Protein AF-A0A2U2PIF1-F1 (afdb_monomer_lite)

Organism: NCBI:txid2173175

Foldseek 3Di:
DDQLQFAQLLVLLQVQLVVLVVLLVVLLCLLLVLVLVLLQQVQFLVPPVCNVVNVVSNVSSVVSVVCCVVVVSVVSNLLSVLLNLVSVLLLLCCLLCAPPQVDPDNVVSVVVSVVVNVVSVVVCVVVVHDGDGDPPGHGNHGPVSVVSSPDDNVSVLVCCCPVPLVVLLVVLVVQLVVLVVLLVVLVVLLVVLVVVLVVCCVVCVPPDDSGNSNSSSVSSNVSSVVVCVVVVSVVSSVLSVVLSVQSVVLVVCSVVDDDSVSVNVSSVSNSVSVSVSSVVVSVVVVD

InterPro domains:
  IPR040884 SMODS and SLOG-associating 2TM effector domain 1 [PF18181] (160-281)
  IPR041116 SMODS and SLOG-associating 2TM effector domain 3 [NF033610] (6-168)
  IPR041116 SMODS and SLOG-associating 2TM effector domain 3 [PF18184] (7-157)

Structure (mmCIF, N/CA/C/O backbone):
data_AF-A0A2U2PIF1-F1
#
_entry.id   AF-A0A2U2PIF1-F1
#
loop_
_atom_site.group_PDB
_atom_site.id
_atom_site.type_symbol
_atom_site.label_atom_id
_atom_site.label_alt_id
_atom_site.label_comp_id
_atom_site.label_asym_id
_atom_site.label_entity_id
_atom_site.label_seq_id
_atom_site.pdbx_PDB_ins_code
_atom_site.Cartn_x
_atom_site.Cartn_y
_atom_site.Cartn_z
_atom_site.occupancy
_atom_site.B_iso_or_equiv
_atom_site.auth_seq_id
_atom_site.auth_comp_id
_atom_site.auth_asym_id
_atom_site.auth_atom_id
_atom_site.pdbx_PDB_model_num
ATOM 1 N N . MET A 1 1 ? -2.235 -9.449 16.176 1.00 82.12 1 MET A N 1
ATOM 2 C CA . MET A 1 1 ? -3.149 -9.650 15.035 1.00 82.12 1 MET A CA 1
ATOM 3 C C . MET A 1 1 ? -2.376 -9.750 13.722 1.00 82.12 1 MET A C 1
ATOM 5 O O . MET A 1 1 ? -1.534 -8.900 13.443 1.00 82.12 1 MET A O 1
ATOM 9 N N . LYS A 1 2 ? -2.620 -10.806 12.948 1.00 86.62 2 LYS A N 1
ATOM 10 C CA . LYS A 1 2 ? -2.061 -11.081 11.615 1.00 86.62 2 LYS A CA 1
ATOM 11 C C . LYS A 1 2 ? -3.090 -10.728 10.534 1.00 86.62 2 LYS A C 1
ATOM 13 O O . LYS A 1 2 ? -4.270 -10.585 10.822 1.00 86.62 2 LYS A O 1
ATOM 18 N N . GLU A 1 3 ? -2.660 -10.634 9.274 1.00 85.12 3 GLU A N 1
ATOM 19 C CA . GLU A 1 3 ? -3.550 -10.294 8.142 1.00 85.12 3 GLU A CA 1
ATOM 20 C C . GLU A 1 3 ? -4.747 -11.251 7.994 1.00 85.12 3 GLU A C 1
ATOM 22 O O . GLU A 1 3 ? -5.833 -10.821 7.628 1.00 85.12 3 GLU A O 1
ATOM 27 N N . LYS A 1 4 ? -4.562 -12.532 8.330 1.00 87.25 4 LYS A N 1
ATOM 28 C CA . LYS A 1 4 ? -5.613 -13.561 8.287 1.00 87.25 4 LYS A CA 1
ATOM 29 C C . LYS A 1 4 ? -6.657 -13.447 9.404 1.00 87.25 4 LYS A C 1
ATOM 31 O O . LYS A 1 4 ? -7.681 -14.108 9.336 1.00 87.25 4 LYS A O 1
ATOM 36 N N . ASP A 1 5 ? -6.378 -12.654 10.436 1.00 91.12 5 ASP A N 1
ATOM 37 C CA . ASP A 1 5 ? -7.265 -12.512 11.591 1.00 91.12 5 ASP A CA 1
ATOM 38 C C . ASP A 1 5 ? -8.327 -11.419 11.343 1.00 91.12 5 ASP A C 1
ATOM 40 O O . ASP A 1 5 ? -9.173 -11.176 12.195 1.00 91.12 5 ASP A O 1
ATOM 44 N N . PHE A 1 6 ? -8.290 -10.741 10.192 1.00 92.94 6 PHE A N 1
ATOM 45 C CA . PHE A 1 6 ? -9.286 -9.752 9.768 1.00 92.94 6 PHE A CA 1
ATOM 46 C C . PHE A 1 6 ? -10.451 -10.402 8.998 1.00 92.94 6 PHE A C 1
ATOM 48 O O . PHE A 1 6 ? -10.322 -11.551 8.575 1.00 92.94 6 PHE A O 1
ATOM 55 N N . PRO A 1 7 ? -11.567 -9.682 8.763 1.00 93.44 7 PRO A N 1
ATOM 56 C CA . PRO A 1 7 ? -12.728 -10.207 8.039 1.00 93.44 7 PRO A CA 1
ATOM 57 C C . PRO A 1 7 ? -12.390 -10.778 6.653 1.00 93.44 7 PRO A C 1
ATOM 59 O O . PRO A 1 7 ? -11.467 -10.303 5.988 1.00 93.44 7 PRO A O 1
ATOM 62 N N . CYS A 1 8 ? -13.189 -11.723 6.158 1.00 92.00 8 CYS A N 1
ATOM 63 C CA . CYS A 1 8 ? -13.053 -12.291 4.809 1.00 92.00 8 CYS A CA 1
ATOM 64 C C . CYS A 1 8 ? -12.897 -11.230 3.709 1.00 92.00 8 CYS A C 1
ATOM 66 O O . CYS A 1 8 ? -11.948 -11.276 2.928 1.00 92.00 8 CYS A O 1
ATOM 68 N N . TYR A 1 9 ? -13.717 -10.179 3.746 1.00 90.81 9 TYR A N 1
ATOM 69 C CA . TYR A 1 9 ? -13.655 -9.068 2.794 1.00 90.81 9 TYR A CA 1
ATOM 70 C C . TYR A 1 9 ? -12.332 -8.291 2.807 1.00 90.81 9 TYR A C 1
ATOM 72 O O . TYR A 1 9 ? -11.916 -7.775 1.765 1.00 90.81 9 TYR A O 1
ATOM 80 N N . TYR A 1 10 ? -11.654 -8.208 3.959 1.00 93.81 10 TYR A N 1
ATOM 81 C CA . TYR A 1 10 ? -10.301 -7.653 4.029 1.00 93.81 10 TYR A CA 1
ATOM 82 C C . TYR A 1 10 ? -9.337 -8.523 3.224 1.00 93.81 10 TYR A C 1
ATOM 84 O O . TYR A 1 10 ? -8.628 -8.016 2.356 1.00 93.81 10 TYR A O 1
ATOM 92 N N . VAL A 1 11 ? -9.337 -9.829 3.499 1.00 92.81 11 VAL A N 1
ATOM 93 C CA . VAL A 1 11 ? -8.422 -10.794 2.879 1.00 92.81 11 VAL A CA 1
ATOM 94 C C . VAL A 1 11 ? -8.647 -10.864 1.369 1.00 92.81 11 VAL A C 1
ATOM 96 O O . VAL A 1 11 ? -7.685 -10.848 0.603 1.00 92.81 11 VAL A O 1
ATOM 99 N N . ASP A 1 12 ? -9.902 -10.877 0.930 1.00 92.75 12 ASP A N 1
ATOM 100 C CA . ASP A 1 12 ? -10.269 -10.911 -0.486 1.00 92.75 12 ASP A CA 1
ATOM 101 C C . ASP A 1 12 ? -9.791 -9.652 -1.222 1.00 92.75 12 ASP A C 1
ATOM 103 O O . ASP A 1 12 ? -9.152 -9.733 -2.278 1.00 92.75 12 ASP A O 1
ATOM 107 N N . SER A 1 13 ? -10.034 -8.479 -0.633 1.00 93.06 13 SER A N 1
ATOM 108 C CA . SER A 1 13 ? -9.632 -7.190 -1.207 1.00 93.06 13 SER A CA 1
ATOM 109 C C . SER A 1 13 ? -8.113 -7.012 -1.230 1.00 93.06 13 SER A C 1
ATOM 111 O O . SER A 1 13 ? -7.558 -6.530 -2.222 1.00 93.06 13 SER A O 1
ATOM 113 N N . ASP A 1 14 ? -7.422 -7.434 -0.170 1.00 94.31 14 ASP A N 1
ATOM 114 C CA . ASP A 1 14 ? -5.966 -7.369 -0.069 1.00 94.31 14 ASP A CA 1
ATOM 115 C C . ASP A 1 14 ? -5.281 -8.340 -1.046 1.00 94.31 14 ASP A C 1
ATOM 117 O O . ASP A 1 14 ? -4.331 -7.966 -1.737 1.00 94.31 14 ASP A O 1
ATOM 121 N N . ASN A 1 15 ? -5.813 -9.554 -1.216 1.00 93.56 15 ASN A N 1
ATOM 122 C CA . ASN A 1 15 ? -5.318 -10.505 -2.215 1.00 93.56 15 ASN A CA 1
ATOM 123 C C . ASN A 1 15 ? -5.508 -9.987 -3.647 1.00 93.56 15 ASN A C 1
ATOM 125 O O . ASN A 1 15 ? -4.572 -10.040 -4.452 1.00 93.56 15 ASN A O 1
ATOM 129 N N . ALA A 1 16 ? -6.686 -9.441 -3.964 1.00 93.00 16 ALA A N 1
ATOM 130 C CA . ALA A 1 16 ? -6.948 -8.816 -5.259 1.00 93.00 16 ALA A CA 1
ATOM 131 C C . ALA A 1 16 ? -6.007 -7.622 -5.511 1.00 93.00 16 ALA A C 1
ATOM 133 O O . ALA A 1 16 ? -5.437 -7.491 -6.596 1.00 93.00 16 ALA A O 1
ATOM 134 N N . SER A 1 17 ? -5.775 -6.799 -4.485 1.00 93.50 17 SER A N 1
ATOM 135 C CA . SER A 1 17 ? -4.836 -5.674 -4.506 1.00 93.50 17 SER A CA 1
ATOM 136 C C . SER A 1 17 ? -3.395 -6.119 -4.781 1.00 93.50 17 SER A C 1
ATOM 138 O O . SER A 1 17 ? -2.745 -5.598 -5.691 1.00 93.50 17 SER A O 1
ATOM 140 N N . LYS A 1 18 ? -2.903 -7.135 -4.060 1.00 94.12 18 LYS A N 1
ATOM 141 C CA . LYS A 1 18 ? -1.563 -7.720 -4.238 1.00 94.12 18 LYS A CA 1
ATOM 142 C C . LYS A 1 18 ? -1.390 -8.335 -5.631 1.00 94.12 18 LYS A C 1
ATOM 144 O O . LYS A 1 18 ? -0.354 -8.129 -6.269 1.00 94.12 18 LYS A O 1
ATOM 149 N N . PHE A 1 19 ? -2.400 -9.047 -6.135 1.00 94.06 19 PHE A N 1
ATOM 150 C CA . PHE A 1 19 ? -2.379 -9.622 -7.482 1.00 94.06 19 PHE A CA 1
ATOM 151 C C . PHE A 1 19 ? -2.321 -8.539 -8.568 1.00 94.06 19 PHE A C 1
ATOM 153 O O . PHE A 1 19 ? -1.479 -8.599 -9.470 1.00 94.06 19 PHE A O 1
ATOM 160 N N . ALA A 1 20 ? -3.166 -7.514 -8.456 1.00 93.38 20 ALA A N 1
ATOM 161 C CA . ALA A 1 20 ? -3.183 -6.388 -9.380 1.00 93.38 20 ALA A CA 1
ATOM 162 C C . ALA A 1 20 ? -1.857 -5.608 -9.346 1.00 93.38 20 ALA A C 1
ATOM 164 O O . ALA A 1 20 ? -1.290 -5.306 -10.396 1.00 93.38 20 ALA A O 1
ATOM 165 N N . GLN A 1 21 ? -1.288 -5.383 -8.155 1.00 93.88 21 GLN A N 1
ATOM 166 C CA . GLN A 1 21 ? 0.029 -4.762 -7.996 1.00 93.88 21 GLN A CA 1
ATOM 167 C C . GLN A 1 21 ? 1.133 -5.569 -8.686 1.00 93.88 21 GLN A C 1
ATOM 169 O O . GLN A 1 21 ? 2.004 -4.994 -9.345 1.00 93.88 21 GLN A O 1
ATOM 174 N N . LYS A 1 22 ? 1.132 -6.898 -8.519 1.00 94.81 22 LYS A N 1
ATOM 175 C CA . LYS A 1 22 ? 2.112 -7.778 -9.164 1.00 94.81 22 LYS A CA 1
ATOM 176 C C . LYS A 1 22 ? 1.983 -7.700 -10.682 1.00 94.81 22 LYS A C 1
ATOM 178 O O . LYS A 1 22 ? 2.992 -7.517 -11.351 1.00 94.81 22 LYS A O 1
ATOM 183 N N . THR A 1 23 ? 0.761 -7.772 -11.201 1.00 93.12 23 THR A N 1
ATOM 184 C CA . THR A 1 23 ? 0.472 -7.682 -12.641 1.00 93.12 23 THR A CA 1
ATOM 185 C C . THR A 1 23 ? 0.953 -6.352 -13.222 1.00 93.12 23 THR A C 1
ATOM 187 O O . THR A 1 23 ? 1.701 -6.341 -14.196 1.00 93.12 23 THR A O 1
ATOM 190 N N . TYR A 1 24 ? 0.624 -5.240 -12.560 1.00 92.56 24 TYR A N 1
ATOM 191 C CA . TYR A 1 24 ? 1.093 -3.903 -12.925 1.00 92.56 24 TYR A CA 1
ATOM 192 C C . TYR A 1 24 ? 2.626 -3.826 -12.995 1.00 92.56 24 TYR A C 1
ATOM 194 O O . TYR A 1 24 ? 3.193 -3.381 -13.991 1.00 92.56 24 TYR A O 1
ATOM 202 N N . LYS A 1 25 ? 3.319 -4.322 -11.959 1.00 91.69 25 LYS A N 1
ATOM 203 C CA . LYS A 1 25 ? 4.788 -4.351 -11.930 1.00 91.69 25 LYS A CA 1
ATOM 204 C C . LYS A 1 25 ? 5.368 -5.223 -13.040 1.00 91.69 25 LYS A C 1
ATOM 206 O O . LYS A 1 25 ? 6.352 -4.818 -13.645 1.00 91.69 25 LYS A O 1
ATOM 211 N N . VAL A 1 26 ? 4.787 -6.395 -13.296 1.00 94.69 26 VAL A N 1
ATOM 212 C CA . VAL A 1 26 ? 5.252 -7.303 -14.354 1.00 94.69 26 VAL A CA 1
ATOM 213 C C . VAL A 1 26 ? 5.183 -6.611 -15.707 1.00 94.69 26 VAL A C 1
ATOM 215 O O . VAL A 1 26 ? 6.194 -6.573 -16.394 1.00 94.69 26 VAL A O 1
ATOM 218 N N . PHE A 1 27 ? 4.054 -6.000 -16.071 1.00 93.62 27 PHE A N 1
ATOM 219 C CA . PHE A 1 27 ? 3.946 -5.329 -17.368 1.00 93.62 27 PHE A CA 1
ATOM 220 C C . PHE A 1 27 ? 4.948 -4.178 -17.528 1.00 93.62 27 PHE A C 1
ATOM 222 O O . PHE A 1 27 ? 5.576 -4.070 -18.579 1.00 93.62 27 PHE A O 1
ATOM 229 N N . ILE A 1 28 ? 5.167 -3.372 -16.483 1.00 92.00 28 ILE A N 1
ATOM 230 C CA . ILE A 1 28 ? 6.169 -2.294 -16.516 1.00 92.00 28 ILE A CA 1
ATOM 231 C C . ILE A 1 28 ? 7.582 -2.851 -16.680 1.00 92.00 28 ILE A C 1
ATOM 233 O O . ILE A 1 28 ? 8.318 -2.404 -17.556 1.00 92.00 28 ILE A O 1
ATOM 237 N N . TRP A 1 29 ? 7.974 -3.829 -15.862 1.00 93.31 29 TRP A N 1
ATOM 238 C CA . TRP A 1 29 ? 9.333 -4.369 -15.904 1.00 93.31 29 TRP A CA 1
ATOM 239 C C . TRP A 1 29 ? 9.613 -5.159 -17.180 1.00 93.31 29 TRP A C 1
ATOM 241 O O . TRP A 1 29 ? 10.725 -5.087 -17.694 1.00 93.31 29 TRP A O 1
ATOM 251 N N . VAL A 1 30 ? 8.617 -5.862 -17.721 1.00 94.88 30 VAL A N 1
ATOM 252 C CA . VAL A 1 30 ? 8.726 -6.532 -19.022 1.00 94.88 30 VAL A CA 1
ATOM 253 C C . VAL A 1 30 ? 8.874 -5.494 -20.135 1.00 94.88 30 VAL A C 1
ATOM 255 O O . VAL A 1 30 ? 9.780 -5.623 -20.952 1.00 94.88 30 VAL A O 1
ATOM 258 N N . SER A 1 31 ? 8.061 -4.431 -20.140 1.00 93.69 31 SER A N 1
ATOM 259 C CA . SER A 1 31 ? 8.172 -3.343 -21.124 1.00 93.69 31 SER A CA 1
ATOM 260 C C . SER A 1 31 ? 9.553 -2.672 -21.090 1.00 93.69 31 SER A C 1
ATOM 262 O O . SER A 1 31 ? 10.232 -2.607 -22.117 1.00 93.69 31 SER A O 1
ATOM 264 N N . ILE A 1 32 ? 10.026 -2.266 -19.906 1.00 93.44 32 ILE A N 1
ATOM 265 C CA . ILE A 1 32 ? 11.363 -1.673 -19.733 1.00 93.44 32 ILE A CA 1
ATOM 266 C C . ILE A 1 32 ? 12.459 -2.669 -20.134 1.00 93.44 32 ILE A C 1
ATOM 268 O O . ILE A 1 32 ? 13.394 -2.292 -20.834 1.00 93.44 32 ILE A O 1
ATOM 272 N N . GLY A 1 33 ? 12.344 -3.937 -19.730 1.00 94.88 33 GLY A N 1
ATOM 273 C CA . GLY A 1 33 ? 13.330 -4.977 -20.024 1.00 94.88 33 GLY A CA 1
ATOM 274 C C . GLY A 1 33 ? 13.486 -5.242 -21.521 1.00 94.88 33 GLY A C 1
ATOM 275 O O . GLY A 1 33 ? 14.607 -5.283 -22.021 1.00 94.88 33 GLY A O 1
ATOM 276 N N . PHE A 1 34 ? 12.381 -5.351 -22.262 1.00 94.75 34 PHE A N 1
ATOM 277 C CA . PHE A 1 34 ? 12.438 -5.531 -23.714 1.00 94.75 34 PHE A CA 1
ATOM 278 C C . PHE A 1 34 ? 12.934 -4.279 -24.446 1.00 94.75 34 PHE A C 1
ATOM 280 O O . PHE A 1 34 ? 13.708 -4.414 -25.393 1.00 94.75 34 PHE A O 1
ATOM 287 N N . MET A 1 35 ? 12.578 -3.071 -23.995 1.00 94.19 35 MET A N 1
ATOM 288 C CA . MET A 1 35 ? 13.145 -1.840 -24.571 1.00 94.19 35 MET A CA 1
ATOM 289 C C . MET A 1 35 ? 14.645 -1.715 -24.303 1.00 94.19 35 MET A C 1
ATOM 291 O O . MET A 1 35 ? 15.398 -1.288 -25.180 1.00 94.19 35 MET A O 1
ATOM 295 N N . PHE A 1 36 ? 15.095 -2.135 -23.121 1.00 93.75 36 PHE A N 1
ATOM 296 C CA . PHE A 1 36 ? 16.514 -2.183 -22.794 1.00 93.75 36 PHE A CA 1
ATOM 297 C C . PHE A 1 36 ? 17.259 -3.157 -23.708 1.00 93.75 36 PHE A C 1
ATOM 299 O O . PHE A 1 36 ? 18.285 -2.792 -24.273 1.00 93.75 36 PHE A O 1
ATOM 306 N N . LEU A 1 37 ? 16.722 -4.366 -23.908 1.00 92.06 37 LEU A N 1
ATOM 307 C CA . LEU A 1 37 ? 17.298 -5.354 -24.824 1.00 92.06 37 LEU A CA 1
ATOM 308 C C . LEU A 1 37 ? 17.356 -4.836 -26.265 1.00 92.06 37 LEU A C 1
ATOM 310 O O . LEU A 1 37 ? 18.381 -5.000 -26.921 1.00 92.06 37 LEU A O 1
ATOM 314 N N . ALA A 1 38 ? 16.293 -4.181 -26.744 1.00 91.50 38 ALA A N 1
ATOM 315 C CA . ALA A 1 38 ? 16.278 -3.572 -28.073 1.00 91.50 38 ALA A CA 1
ATOM 316 C C . ALA A 1 38 ? 17.384 -2.513 -28.214 1.00 91.50 38 ALA A C 1
ATOM 318 O O . ALA A 1 38 ? 18.168 -2.567 -29.158 1.00 91.50 38 ALA A O 1
ATOM 319 N N . THR A 1 39 ? 17.500 -1.617 -27.229 1.00 91.44 39 THR A N 1
ATOM 320 C CA . THR A 1 39 ? 18.532 -0.566 -27.197 1.00 91.44 39 THR A CA 1
ATOM 321 C C . THR A 1 39 ? 19.941 -1.159 -27.136 1.00 91.44 39 THR A C 1
ATOM 323 O O . THR A 1 39 ? 20.850 -0.677 -27.809 1.00 91.44 39 THR A O 1
ATOM 326 N N . LEU A 1 40 ? 20.134 -2.221 -26.350 1.00 90.56 40 LEU A N 1
ATOM 327 C CA . LEU A 1 40 ? 21.419 -2.895 -26.197 1.00 90.56 40 LEU A CA 1
ATOM 328 C C . LEU A 1 40 ? 21.881 -3.536 -27.512 1.00 90.56 40 LEU A C 1
ATOM 330 O O . LEU A 1 40 ? 23.033 -3.363 -27.894 1.00 90.56 40 LEU A O 1
ATOM 334 N N . VAL A 1 41 ? 20.992 -4.254 -28.207 1.00 89.50 41 VAL A N 1
ATOM 335 C CA . VAL A 1 41 ? 21.309 -4.901 -29.491 1.00 89.50 41 VAL A CA 1
ATOM 336 C C . VAL A 1 41 ? 21.556 -3.866 -30.588 1.00 89.50 41 VAL A C 1
ATOM 338 O O . VAL A 1 41 ? 22.490 -4.031 -31.369 1.00 89.50 41 VAL A O 1
ATOM 341 N N . ASP A 1 42 ? 20.768 -2.788 -30.634 1.00 86.69 42 ASP A N 1
ATOM 342 C CA . ASP A 1 42 ? 20.972 -1.698 -31.597 1.00 86.69 42 ASP A CA 1
ATOM 343 C C . ASP A 1 42 ? 22.344 -1.026 -31.422 1.00 86.69 42 ASP A C 1
ATOM 345 O O . ASP A 1 42 ? 23.057 -0.773 -32.396 1.00 86.69 42 ASP A O 1
ATOM 349 N N . SER A 1 43 ? 22.757 -0.851 -30.163 1.00 85.88 43 SER A N 1
ATOM 350 C CA . SER A 1 43 ? 24.019 -0.211 -29.783 1.00 85.88 43 SER A CA 1
ATOM 351 C C . SER A 1 43 ? 25.274 -1.048 -30.072 1.00 85.88 43 SER A C 1
ATOM 353 O O . SER A 1 43 ? 26.381 -0.533 -29.916 1.00 85.88 43 SER A O 1
ATOM 355 N N . LEU A 1 44 ? 25.140 -2.323 -30.457 1.00 84.50 44 LEU A N 1
ATOM 356 C CA . LEU A 1 44 ? 26.259 -3.224 -30.752 1.00 84.50 44 LEU A CA 1
ATOM 357 C C . LEU A 1 44 ? 26.325 -3.523 -32.255 1.00 84.50 44 LEU A C 1
ATOM 359 O O . LEU A 1 44 ? 25.451 -4.190 -32.809 1.00 84.50 44 LEU A O 1
ATOM 363 N N . ASP A 1 45 ? 27.398 -3.100 -32.926 1.00 76.38 45 ASP A N 1
ATOM 364 C CA . ASP A 1 45 ? 27.524 -3.275 -34.384 1.00 76.38 45 ASP A CA 1
ATOM 365 C C . ASP A 1 45 ? 27.816 -4.711 -34.835 1.00 76.38 45 ASP A C 1
ATOM 367 O O . ASP A 1 45 ? 27.653 -5.039 -36.010 1.00 76.38 45 ASP A O 1
ATOM 371 N N . PHE A 1 46 ? 28.172 -5.597 -33.904 1.00 69.31 46 PHE A N 1
ATOM 372 C CA . PHE A 1 46 ? 28.518 -6.994 -34.181 1.00 69.31 46 PHE A CA 1
ATOM 373 C C . PHE A 1 46 ? 27.315 -7.886 -34.535 1.00 69.31 46 PHE A C 1
ATOM 375 O O . PHE A 1 46 ? 27.498 -8.979 -35.064 1.00 69.31 46 PHE A O 1
ATOM 382 N N . PHE A 1 47 ? 26.083 -7.441 -34.268 1.00 67.94 47 PHE A N 1
ATOM 383 C CA . PHE A 1 47 ? 24.881 -8.280 -34.333 1.00 67.94 47 PHE A CA 1
ATOM 384 C C . PHE A 1 47 ? 23.895 -7.878 -35.444 1.00 67.94 47 PHE A C 1
ATOM 386 O O . PHE A 1 47 ? 22.685 -7.911 -35.229 1.00 67.94 47 PHE A O 1
ATOM 393 N N . GLN A 1 48 ? 24.375 -7.519 -36.642 1.00 73.25 48 GLN A N 1
ATOM 394 C CA . GLN A 1 48 ? 23.523 -7.042 -37.754 1.00 73.25 48 GLN A CA 1
ATOM 395 C C . GLN A 1 48 ? 22.367 -8.006 -38.106 1.00 73.25 48 GLN A C 1
ATOM 397 O O . GLN A 1 48 ? 21.227 -7.576 -38.266 1.00 73.25 48 GLN A O 1
ATOM 402 N N . GLU A 1 49 ? 22.620 -9.320 -38.109 1.00 76.94 49 GLU A N 1
ATOM 403 C CA . GLU A 1 49 ? 21.593 -10.357 -38.334 1.00 76.94 49 GLU A CA 1
ATOM 404 C C . GLU A 1 49 ? 20.539 -10.443 -37.216 1.00 76.94 49 GLU A C 1
ATOM 406 O O . GLU A 1 49 ? 19.427 -10.927 -37.444 1.00 76.94 49 GLU A O 1
ATOM 411 N N . ILE A 1 50 ? 20.878 -9.987 -36.003 1.00 79.75 50 ILE A N 1
ATOM 412 C CA . ILE A 1 50 ? 19.979 -9.968 -34.841 1.00 79.75 50 ILE A CA 1
ATOM 413 C C . ILE A 1 50 ? 19.240 -8.626 -34.738 1.00 79.75 50 ILE A C 1
ATOM 415 O O . ILE A 1 50 ? 18.111 -8.598 -34.245 1.00 79.75 50 ILE A O 1
ATOM 419 N N . LYS A 1 51 ? 19.804 -7.526 -35.269 1.00 80.00 51 LYS A N 1
ATOM 420 C CA . LYS A 1 51 ? 19.185 -6.187 -35.240 1.00 80.00 51 LYS A CA 1
ATOM 421 C C . LYS A 1 51 ? 17.771 -6.184 -35.834 1.00 80.00 51 LYS A C 1
ATOM 423 O O . LYS A 1 51 ? 16.890 -5.544 -35.265 1.00 80.00 51 LYS A O 1
ATOM 428 N N . ARG A 1 52 ? 17.492 -6.983 -36.876 1.00 79.62 52 ARG A N 1
ATOM 429 C CA . ARG A 1 52 ? 16.131 -7.149 -37.443 1.00 79.62 52 ARG A CA 1
ATOM 430 C C . ARG A 1 52 ? 15.095 -7.679 -36.443 1.00 79.62 52 ARG A C 1
ATOM 432 O O . ARG A 1 52 ? 13.914 -7.369 -36.562 1.00 79.62 52 ARG A O 1
ATOM 439 N N . TYR A 1 53 ? 15.520 -8.450 -35.442 1.00 83.50 53 TYR A N 1
ATOM 440 C CA . TYR A 1 53 ? 14.630 -9.011 -34.424 1.00 83.50 53 TYR A CA 1
ATOM 441 C C . TYR A 1 53 ? 14.379 -8.051 -33.251 1.00 83.50 53 TYR A C 1
ATOM 443 O O . TYR A 1 53 ? 13.493 -8.319 -32.440 1.00 83.50 53 TYR A O 1
ATOM 451 N N . THR A 1 54 ? 15.069 -6.903 -33.170 1.00 88.62 54 THR A N 1
ATOM 452 C CA . THR A 1 54 ? 14.782 -5.875 -32.145 1.00 88.62 54 THR A CA 1
ATOM 453 C C . THR A 1 54 ? 13.364 -5.321 -32.273 1.00 88.62 54 THR A C 1
ATOM 455 O O . THR A 1 54 ? 12.737 -5.010 -31.261 1.00 88.62 54 THR A O 1
ATOM 458 N N . GLY A 1 55 ? 12.800 -5.321 -33.487 1.00 88.12 55 GLY A N 1
ATOM 459 C CA . GLY A 1 55 ? 11.395 -4.999 -33.724 1.00 88.12 55 GLY A CA 1
ATOM 460 C C . GLY A 1 55 ? 10.442 -5.863 -32.893 1.00 88.12 55 GLY A C 1
ATOM 461 O O . GLY A 1 55 ? 9.488 -5.336 -32.332 1.00 88.12 55 GLY A O 1
ATOM 462 N N . ILE A 1 56 ? 10.733 -7.159 -32.711 1.00 92.19 56 ILE A N 1
ATOM 463 C CA . ILE A 1 56 ? 9.921 -8.055 -31.869 1.00 92.19 56 ILE A CA 1
ATOM 464 C C . ILE A 1 56 ? 9.937 -7.580 -30.412 1.00 92.19 56 ILE A C 1
ATOM 466 O O . ILE A 1 56 ? 8.888 -7.528 -29.773 1.00 92.19 56 ILE A O 1
ATOM 470 N N . ALA A 1 57 ? 11.100 -7.185 -29.889 1.00 92.38 57 ALA A N 1
ATOM 471 C CA . ALA A 1 57 ? 11.216 -6.658 -28.530 1.00 92.38 57 ALA A CA 1
ATOM 472 C C . ALA A 1 57 ? 10.424 -5.349 -28.356 1.00 92.38 57 ALA A C 1
ATOM 474 O O . ALA A 1 57 ? 9.710 -5.187 -27.364 1.00 92.38 57 ALA A O 1
ATOM 475 N N . VAL A 1 58 ? 10.473 -4.452 -29.346 1.00 93.19 58 VAL A N 1
ATOM 476 C CA . VAL A 1 58 ? 9.666 -3.220 -29.357 1.00 93.19 58 VAL A CA 1
ATOM 477 C C . VAL A 1 58 ? 8.168 -3.541 -29.405 1.00 93.19 58 VAL A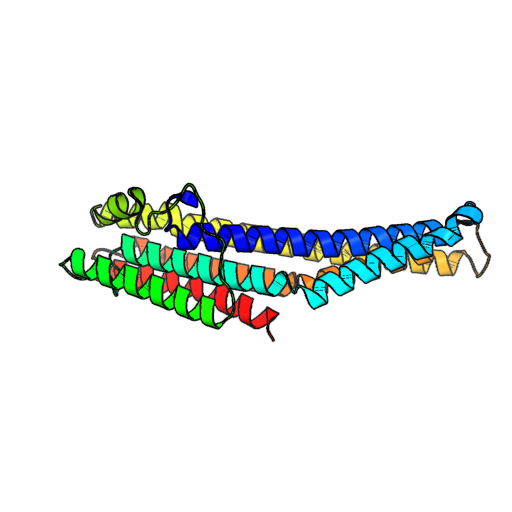 C 1
ATOM 479 O O . VAL A 1 58 ? 7.405 -2.969 -28.628 1.00 93.19 58 VAL A O 1
ATOM 482 N N . PHE A 1 59 ? 7.738 -4.499 -30.235 1.00 95.00 59 PHE A N 1
ATOM 483 C CA . PHE A 1 59 ? 6.342 -4.946 -30.289 1.00 95.00 59 PHE A CA 1
ATOM 484 C C . PHE A 1 59 ? 5.871 -5.546 -28.963 1.00 95.00 59 PHE A C 1
ATOM 486 O O . PHE A 1 59 ? 4.781 -5.211 -28.507 1.00 95.00 59 PHE A O 1
ATOM 493 N N . ILE A 1 60 ? 6.682 -6.387 -28.311 1.00 95.19 60 ILE A N 1
ATOM 494 C CA . ILE A 1 60 ? 6.346 -6.952 -26.996 1.00 95.19 60 ILE A CA 1
ATOM 495 C C . ILE A 1 60 ? 6.228 -5.838 -25.954 1.00 95.19 60 ILE A C 1
ATOM 497 O O . ILE A 1 60 ? 5.265 -5.823 -25.187 1.00 95.19 60 ILE A O 1
ATOM 501 N N . SER A 1 61 ? 7.165 -4.886 -25.937 1.00 94.38 61 SER A N 1
ATOM 502 C CA . SER A 1 61 ? 7.088 -3.741 -25.029 1.00 94.38 61 SER A CA 1
ATOM 503 C C . SER A 1 61 ? 5.816 -2.924 -25.258 1.00 94.38 61 SER A C 1
ATOM 505 O O . SER A 1 61 ? 5.063 -2.693 -24.312 1.00 94.38 61 SER A O 1
ATOM 507 N N . GLY A 1 62 ? 5.525 -2.570 -26.514 1.00 94.19 62 GLY A N 1
ATOM 508 C CA . GLY A 1 62 ? 4.316 -1.839 -26.890 1.00 94.19 62 GLY A CA 1
ATOM 509 C C . GLY A 1 62 ? 3.036 -2.596 -26.535 1.00 94.19 62 GLY A C 1
ATOM 510 O O . GLY A 1 62 ? 2.096 -1.996 -26.016 1.00 94.19 62 GLY A O 1
ATOM 511 N N . ALA A 1 63 ? 3.011 -3.919 -26.718 1.00 96.00 63 ALA A N 1
ATOM 512 C CA . ALA A 1 63 ? 1.898 -4.766 -26.302 1.00 96.00 63 ALA A CA 1
ATOM 513 C C . ALA A 1 63 ? 1.703 -4.742 -24.778 1.00 96.00 63 ALA A C 1
ATOM 515 O O . ALA A 1 63 ? 0.572 -4.618 -24.317 1.00 96.00 63 ALA A O 1
ATOM 516 N N . MET A 1 64 ? 2.777 -4.792 -23.981 1.00 94.81 64 MET A N 1
ATOM 517 C CA . MET A 1 64 ? 2.678 -4.664 -22.519 1.00 94.81 64 MET A CA 1
ATOM 518 C C . MET A 1 64 ? 2.178 -3.280 -22.092 1.00 94.81 64 MET A C 1
ATOM 520 O O . MET A 1 64 ? 1.340 -3.185 -21.195 1.00 94.81 64 MET A O 1
ATOM 524 N N . THR A 1 65 ? 2.635 -2.207 -22.745 1.00 92.12 65 THR A N 1
ATOM 525 C CA . THR A 1 65 ? 2.126 -0.848 -22.505 1.00 92.12 65 THR A CA 1
ATOM 526 C C . THR A 1 65 ? 0.644 -0.732 -22.870 1.00 92.12 65 THR A C 1
ATOM 528 O O . THR A 1 65 ? -0.127 -0.142 -22.116 1.00 92.12 65 THR A O 1
ATOM 531 N N . LEU A 1 66 ? 0.216 -1.340 -23.978 1.00 94.12 66 LEU A N 1
ATOM 532 C CA . LEU A 1 66 ? -1.191 -1.389 -24.372 1.00 94.12 66 LEU A CA 1
ATOM 533 C C . LEU A 1 66 ? -2.030 -2.195 -23.368 1.00 94.12 66 LEU A C 1
ATOM 535 O O . LEU A 1 66 ? -3.112 -1.771 -22.976 1.00 94.12 66 LEU A O 1
ATOM 539 N N . LEU A 1 67 ? -1.530 -3.334 -22.890 1.00 94.12 67 LEU A N 1
ATOM 540 C CA . LEU A 1 67 ? -2.216 -4.118 -21.861 1.00 94.12 67 LEU A CA 1
ATOM 541 C C . LEU A 1 67 ? -2.339 -3.349 -20.540 1.00 94.12 67 LEU A C 1
ATOM 543 O O . LEU A 1 67 ? -3.384 -3.435 -19.897 1.00 94.12 67 LEU A O 1
ATOM 547 N N . LEU A 1 68 ? -1.330 -2.561 -20.152 1.00 91.44 68 LEU A N 1
ATOM 548 C CA . LEU A 1 68 ? -1.423 -1.658 -18.998 1.00 91.44 68 LEU A CA 1
ATOM 549 C C . LEU A 1 68 ? -2.569 -0.654 -19.161 1.00 91.44 68 LEU A C 1
ATOM 551 O O . LEU A 1 68 ? -3.375 -0.503 -18.245 1.00 91.44 68 LEU A O 1
ATOM 555 N N . THR A 1 69 ? -2.682 -0.006 -20.323 1.00 90.38 69 THR A N 1
ATOM 556 C CA . THR A 1 69 ? -3.711 1.020 -20.556 1.00 90.38 69 THR A CA 1
ATOM 557 C C . THR A 1 69 ? -5.115 0.444 -20.727 1.00 90.38 69 THR A C 1
ATOM 559 O O . THR A 1 69 ? -6.083 1.096 -20.330 1.00 90.38 69 THR A O 1
ATOM 562 N N . LEU A 1 70 ? -5.245 -0.770 -21.272 1.00 92.88 70 LEU A N 1
ATOM 563 C CA . LEU A 1 70 ? -6.529 -1.454 -21.443 1.00 92.88 70 LEU A CA 1
ATOM 564 C C . LEU A 1 70 ? -7.028 -2.089 -20.140 1.00 92.88 70 LEU A C 1
ATOM 566 O O . LEU A 1 70 ? -8.181 -1.886 -19.764 1.00 92.88 70 LEU A O 1
ATOM 570 N N . LEU A 1 71 ? -6.170 -2.835 -19.436 1.00 90.62 71 LEU A N 1
ATOM 571 C CA . LEU A 1 71 ? -6.557 -3.578 -18.230 1.00 90.62 71 LEU A CA 1
ATOM 572 C C . LEU A 1 71 ? -6.561 -2.707 -16.968 1.00 90.62 71 LEU A C 1
ATOM 574 O O . LEU A 1 71 ? -7.248 -3.043 -16.005 1.00 90.62 71 LEU A O 1
ATOM 578 N N . LYS A 1 72 ? -5.794 -1.607 -16.955 1.00 89.69 72 LYS A N 1
ATOM 579 C CA . LYS A 1 72 ? -5.672 -0.654 -15.835 1.00 89.69 72 LYS A CA 1
ATOM 580 C C . LYS A 1 72 ? -5.502 -1.343 -14.472 1.00 89.69 72 LYS A C 1
ATOM 582 O O . LYS A 1 72 ? -6.257 -1.046 -13.532 1.00 89.69 72 LYS A O 1
ATOM 587 N N . PRO A 1 73 ? -4.549 -2.290 -14.326 1.00 90.56 73 PRO A N 1
ATOM 588 C CA . PRO A 1 73 ? -4.379 -3.040 -13.085 1.00 90.56 73 PRO A CA 1
ATOM 589 C C . PRO A 1 73 ? -4.067 -2.123 -11.893 1.00 90.56 73 PRO A C 1
ATOM 591 O O . PRO A 1 73 ? -4.398 -2.474 -10.761 1.00 90.56 73 PRO A O 1
ATOM 594 N N . GLU A 1 74 ? -3.520 -0.921 -12.114 1.00 89.94 74 GLU A N 1
ATOM 595 C CA . GLU A 1 74 ? -3.341 0.081 -11.060 1.00 89.94 74 GLU A CA 1
ATOM 596 C C . GLU A 1 74 ? -4.660 0.491 -10.393 1.00 89.94 74 GLU A C 1
ATOM 598 O O . GLU A 1 74 ? -4.704 0.627 -9.172 1.00 89.94 74 GLU A O 1
ATOM 603 N N . LYS A 1 75 ? -5.764 0.598 -11.146 1.00 89.06 75 LYS A N 1
ATOM 604 C CA . LYS A 1 75 ? -7.072 0.948 -10.574 1.00 89.06 75 LYS A CA 1
ATOM 605 C C . LYS A 1 75 ? -7.568 -0.133 -9.623 1.00 89.06 75 LYS A C 1
ATOM 607 O O . LYS A 1 75 ? -8.017 0.179 -8.522 1.00 89.06 75 LYS A O 1
ATOM 612 N N . SER A 1 76 ? -7.458 -1.398 -10.028 1.00 90.75 76 SER A N 1
ATOM 613 C CA . SER A 1 76 ? -7.833 -2.535 -9.181 1.00 90.75 76 SER A CA 1
ATOM 614 C C . SER A 1 76 ? -6.925 -2.648 -7.956 1.00 90.75 76 SER A C 1
ATOM 616 O O . SER A 1 76 ? -7.403 -2.941 -6.862 1.00 90.75 76 SER A O 1
ATOM 618 N N . TRP A 1 77 ? -5.625 -2.389 -8.120 1.00 91.94 77 TRP A N 1
ATOM 619 C CA . TRP A 1 77 ? -4.673 -2.347 -7.013 1.00 91.94 77 TRP A CA 1
ATOM 620 C C . TRP A 1 77 ? -5.077 -1.289 -5.975 1.00 91.94 77 TRP A C 1
ATOM 622 O O . TRP A 1 77 ? -5.150 -1.580 -4.781 1.00 91.94 77 TRP A O 1
ATOM 632 N N . TYR A 1 78 ? -5.390 -0.070 -6.415 1.00 88.81 78 TYR A N 1
ATOM 633 C CA . TYR A 1 78 ? -5.716 1.038 -5.516 1.00 88.81 78 TYR A CA 1
ATOM 634 C C . TYR A 1 78 ? -7.059 0.870 -4.819 1.00 88.81 78 TYR A C 1
ATOM 636 O O . TYR A 1 78 ? -7.125 1.048 -3.603 1.00 88.81 78 TYR A O 1
ATOM 644 N N . LYS A 1 79 ? -8.097 0.456 -5.550 1.00 90.25 79 LYS A N 1
ATOM 645 C CA . LYS A 1 79 ? -9.415 0.178 -4.966 1.00 90.25 79 LYS A CA 1
ATOM 646 C C . LYS A 1 79 ? -9.340 -0.933 -3.924 1.00 90.25 79 LYS A C 1
ATOM 648 O O . LYS A 1 79 ? -9.768 -0.729 -2.792 1.00 90.25 79 LYS A O 1
ATOM 653 N N . GLY A 1 80 ? -8.699 -2.056 -4.259 1.00 92.44 80 GLY A N 1
ATOM 654 C CA . GLY A 1 80 ? -8.534 -3.166 -3.321 1.00 92.44 80 GLY A CA 1
ATOM 655 C C . GLY A 1 80 ? -7.759 -2.771 -2.066 1.00 92.44 80 GLY A C 1
ATOM 656 O O . GLY A 1 80 ? -8.163 -3.123 -0.961 1.00 92.44 80 GLY A O 1
ATOM 657 N N . ARG A 1 81 ? -6.689 -1.972 -2.205 1.00 92.06 81 ARG A N 1
ATOM 658 C CA . ARG A 1 81 ? -5.947 -1.436 -1.052 1.00 92.06 81 ARG A CA 1
ATOM 659 C C . ARG A 1 81 ? -6.820 -0.526 -0.183 1.00 92.06 81 ARG A C 1
ATOM 661 O O . ARG A 1 81 ? -6.787 -0.666 1.032 1.00 92.06 81 ARG A O 1
ATOM 668 N N . ALA A 1 82 ? -7.578 0.392 -0.782 1.00 91.06 82 ALA A N 1
ATOM 669 C CA . ALA A 1 82 ? -8.434 1.319 -0.042 1.00 91.06 82 ALA A CA 1
ATOM 670 C C . ALA A 1 82 ? -9.526 0.582 0.751 1.00 91.06 82 ALA A C 1
ATOM 672 O O . ALA A 1 82 ? -9.748 0.882 1.925 1.00 91.06 82 ALA A O 1
ATOM 673 N N . ILE A 1 83 ? -10.157 -0.425 0.141 1.00 92.56 83 ILE A N 1
ATOM 674 C CA . ILE A 1 83 ? -11.158 -1.269 0.805 1.00 92.56 83 ILE A CA 1
ATOM 675 C C . ILE A 1 83 ? -10.511 -2.069 1.934 1.00 92.56 83 ILE A C 1
ATOM 677 O O . ILE A 1 83 ? -11.016 -2.047 3.052 1.00 92.56 83 ILE A O 1
ATOM 681 N N . ALA A 1 84 ? -9.366 -2.712 1.688 1.00 93.50 84 ALA A N 1
ATOM 682 C CA . ALA A 1 84 ? -8.647 -3.451 2.721 1.00 93.50 84 ALA A CA 1
ATOM 683 C C . ALA A 1 84 ? -8.283 -2.551 3.919 1.00 93.50 84 ALA A C 1
ATOM 685 O O . ALA A 1 84 ? -8.561 -2.900 5.064 1.00 93.50 84 ALA A O 1
ATOM 686 N N . GLU A 1 85 ? -7.733 -1.356 3.697 1.00 92.31 85 GLU A N 1
ATOM 687 C CA . GLU A 1 85 ? -7.428 -0.451 4.813 1.00 92.31 85 GLU A CA 1
ATOM 688 C C . GLU A 1 85 ? -8.694 0.040 5.535 1.00 92.31 85 GLU A C 1
ATOM 690 O O . GLU A 1 85 ? -8.705 0.100 6.765 1.00 92.31 85 GLU A O 1
ATOM 695 N N . SER A 1 86 ? -9.796 0.273 4.813 1.00 93.00 86 SER A N 1
ATOM 696 C CA . SER A 1 86 ? -11.090 0.620 5.420 1.00 93.00 86 SER A CA 1
ATOM 697 C C . SER A 1 86 ? -11.615 -0.502 6.319 1.00 93.00 86 SER A C 1
ATOM 699 O O . SER A 1 86 ? -11.992 -0.249 7.464 1.00 93.00 86 SER A O 1
ATOM 701 N N . MET A 1 87 ? -11.580 -1.753 5.845 1.00 94.75 87 MET A N 1
ATOM 702 C CA . MET A 1 87 ? -11.980 -2.929 6.627 1.00 94.75 87 MET A CA 1
ATOM 703 C C . MET A 1 87 ? -11.083 -3.121 7.852 1.00 94.75 87 MET A C 1
ATOM 705 O O . MET A 1 87 ? -11.570 -3.458 8.932 1.00 94.75 87 MET A O 1
ATOM 709 N N . LYS A 1 88 ? -9.777 -2.864 7.718 1.00 94.44 88 LYS A N 1
ATOM 710 C CA . LYS A 1 88 ? -8.814 -2.946 8.822 1.00 94.44 88 LYS A CA 1
ATOM 711 C C . LYS A 1 88 ? -9.123 -1.915 9.905 1.00 94.44 88 LYS A C 1
ATOM 713 O O . LYS A 1 88 ? -9.228 -2.280 11.074 1.00 94.44 88 LYS A O 1
ATOM 718 N N . THR A 1 89 ? -9.314 -0.649 9.534 1.00 94.62 89 THR A N 1
ATOM 719 C CA . THR A 1 89 ? -9.688 0.414 10.478 1.00 94.62 89 THR A CA 1
ATOM 720 C C . THR A 1 89 ? -11.049 0.147 11.120 1.00 94.62 89 THR A C 1
ATOM 722 O O . THR A 1 89 ? -11.192 0.307 12.332 1.00 94.62 89 THR A O 1
ATOM 725 N N . LEU A 1 90 ? -12.035 -0.328 10.353 1.00 95.56 90 LEU A N 1
ATOM 726 C CA . LEU A 1 90 ? -13.342 -0.712 10.888 1.00 95.56 90 LEU A CA 1
ATOM 727 C C . LEU A 1 90 ? -13.221 -1.844 11.919 1.00 95.56 90 LEU A C 1
ATOM 729 O O . LEU A 1 90 ? -13.830 -1.772 12.983 1.00 95.56 90 LEU A O 1
ATOM 733 N N . SER A 1 91 ? -12.387 -2.847 11.634 1.00 96.31 91 SER A N 1
ATOM 734 C CA . SER A 1 91 ? -12.127 -3.973 12.538 1.00 96.31 91 SER A CA 1
ATOM 735 C C . SER A 1 91 ? -11.469 -3.510 13.837 1.00 96.31 91 SER A C 1
ATOM 737 O O . SER A 1 91 ? -11.897 -3.917 14.912 1.00 96.31 91 SER A O 1
ATOM 739 N N . TRP A 1 92 ? -10.478 -2.610 13.773 1.00 96.50 92 TRP A N 1
ATOM 740 C CA . TRP A 1 92 ? -9.874 -2.011 14.972 1.00 96.50 92 TRP A CA 1
ATOM 741 C C . TRP A 1 92 ? -10.879 -1.216 15.801 1.00 96.50 92 TRP A C 1
ATOM 743 O O . TRP A 1 92 ? -10.906 -1.373 17.020 1.00 96.50 92 TRP A O 1
ATOM 753 N N . ARG A 1 93 ? -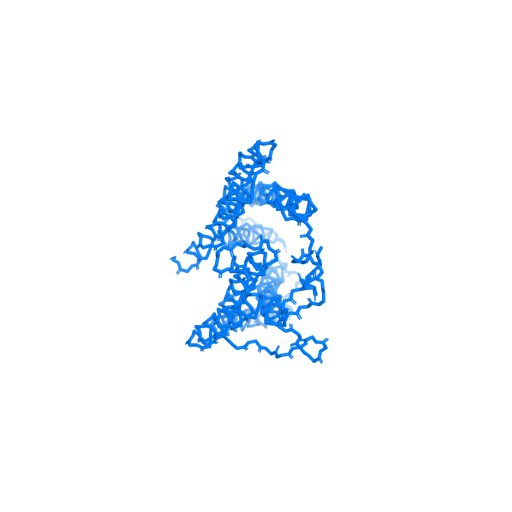11.747 -0.423 15.161 1.00 96.19 93 ARG A N 1
ATOM 754 C CA . ARG A 1 93 ? -12.829 0.290 15.860 1.00 96.19 93 ARG A CA 1
ATOM 755 C C . ARG A 1 93 ? -13.786 -0.679 16.552 1.00 96.19 93 ARG A C 1
ATOM 757 O O . ARG A 1 93 ? -14.131 -0.461 17.710 1.00 96.19 93 ARG A O 1
ATOM 764 N N . TYR A 1 94 ? -14.161 -1.763 15.874 1.00 96.38 94 TYR A N 1
ATOM 765 C CA . TYR A 1 94 ? -15.008 -2.808 16.443 1.00 96.38 94 TYR A CA 1
ATOM 766 C C . TYR A 1 94 ? -14.347 -3.473 17.655 1.00 96.38 94 TYR A C 1
ATOM 768 O O . TYR A 1 94 ? -14.925 -3.492 18.736 1.00 96.38 94 TYR A O 1
ATOM 776 N N . MET A 1 95 ? -13.104 -3.938 17.533 1.00 96.12 95 MET A N 1
ATOM 777 C CA . MET A 1 95 ? -12.398 -4.596 18.641 1.00 96.12 95 MET A CA 1
ATOM 778 C C . MET A 1 95 ? -12.180 -3.673 19.851 1.00 96.12 95 MET A C 1
ATOM 780 O O . MET A 1 95 ? -12.141 -4.133 20.989 1.00 96.12 95 MET A O 1
ATOM 784 N N . MET A 1 96 ? -12.047 -2.364 19.627 1.00 96.31 96 MET A N 1
ATOM 785 C CA . MET A 1 96 ? -11.756 -1.394 20.686 1.00 96.31 96 MET A CA 1
ATOM 786 C C . MET A 1 96 ? -12.997 -0.763 21.332 1.00 96.31 96 MET A C 1
ATOM 788 O O . MET A 1 96 ? -12.828 0.051 22.236 1.00 96.31 96 MET A O 1
ATOM 792 N N . HIS A 1 97 ? -14.216 -1.182 20.965 1.00 94.62 97 HIS A N 1
ATOM 793 C CA . HIS A 1 97 ? -15.480 -0.573 21.428 1.00 94.62 97 HIS A CA 1
ATOM 794 C C . HIS A 1 97 ? -15.544 0.930 21.141 1.00 94.62 97 HIS A C 1
ATOM 796 O O . HIS A 1 97 ? -15.847 1.754 22.004 1.00 94.62 97 HIS A O 1
ATOM 802 N N . ILE A 1 98 ? -15.187 1.283 19.912 1.00 94.44 98 ILE A N 1
ATOM 803 C CA . ILE A 1 98 ? -15.206 2.656 19.416 1.00 94.44 98 ILE A CA 1
ATOM 804 C C . ILE A 1 98 ? -16.497 2.872 18.658 1.00 94.44 98 ILE A C 1
ATOM 806 O O . ILE A 1 98 ? -16.889 1.976 17.910 1.00 94.44 98 ILE A O 1
ATOM 810 N N . ASP A 1 99 ? -17.092 4.063 18.773 1.00 89.94 99 ASP A N 1
ATOM 811 C CA . ASP A 1 99 ? -18.213 4.491 17.930 1.00 89.94 99 ASP A CA 1
ATOM 812 C C . ASP A 1 99 ? -18.003 4.018 16.475 1.00 89.94 99 ASP A C 1
ATOM 814 O O . ASP A 1 99 ? -16.889 4.158 15.944 1.00 89.94 99 ASP A O 1
ATOM 818 N N . PRO A 1 100 ? -19.015 3.418 15.821 1.00 91.75 100 PRO A N 1
ATOM 819 C CA . PRO A 1 100 ? -20.384 3.193 16.305 1.00 91.75 100 PRO A CA 1
ATOM 820 C C . PRO A 1 100 ? -20.589 1.860 17.070 1.00 91.75 100 PRO A C 1
ATOM 822 O O . PRO A 1 100 ? -21.720 1.379 17.150 1.00 91.75 100 PRO A O 1
ATOM 825 N N . PHE A 1 101 ? -19.523 1.220 17.567 1.00 94.75 101 PHE A N 1
ATOM 826 C CA . PHE A 1 101 ? -19.502 -0.135 18.157 1.00 94.75 101 PHE A CA 1
ATOM 827 C C . PHE A 1 101 ? -19.323 -0.158 19.685 1.00 94.75 101 PHE A C 1
ATOM 829 O O . PHE A 1 101 ? -18.712 -1.084 20.237 1.00 94.75 101 PHE A O 1
ATOM 836 N N . ASP A 1 102 ? -19.809 0.881 20.352 1.00 92.06 102 ASP A N 1
ATOM 837 C CA . ASP A 1 102 ? -19.682 1.159 21.783 1.00 92.06 102 ASP A CA 1
ATOM 838 C C . ASP A 1 102 ? -20.996 0.961 22.563 1.00 92.06 102 ASP A C 1
ATOM 840 O O . ASP A 1 102 ? -21.083 1.331 23.733 1.00 92.06 102 ASP A O 1
ATOM 844 N N . ALA A 1 103 ? -22.027 0.371 21.945 1.00 90.81 103 ALA A N 1
ATOM 845 C CA . ALA A 1 103 ? -23.275 0.067 22.641 1.00 90.81 103 ALA A CA 1
ATOM 846 C C . ALA A 1 103 ? -23.068 -1.028 23.702 1.00 90.81 103 ALA A C 1
ATOM 848 O O . ALA A 1 103 ? -22.269 -1.941 23.506 1.00 90.81 103 ALA A O 1
ATOM 849 N N . ASN A 1 104 ? -23.852 -1.000 24.784 1.00 88.25 104 ASN A N 1
ATOM 850 C CA . ASN A 1 104 ? -23.822 -2.056 25.809 1.00 88.25 104 ASN A CA 1
ATOM 851 C C . ASN A 1 104 ? -24.299 -3.424 25.282 1.00 88.25 104 ASN A C 1
ATOM 853 O O . ASN A 1 104 ? -24.016 -4.452 25.889 1.00 88.25 104 ASN A O 1
ATOM 857 N N . ASP A 1 105 ? -25.049 -3.433 24.178 1.00 91.81 105 ASP A N 1
ATOM 858 C CA . ASP A 1 105 ? -25.538 -4.641 23.520 1.00 91.81 105 ASP A CA 1
ATOM 859 C C . ASP A 1 105 ? -24.614 -5.032 22.359 1.00 91.81 105 ASP A C 1
ATOM 861 O O . ASP A 1 105 ? -24.633 -4.424 21.282 1.00 91.81 105 ASP A O 1
ATOM 865 N N . ASP A 1 106 ? -23.822 -6.085 22.561 1.00 88.69 106 ASP A N 1
ATOM 866 C CA . ASP A 1 106 ? -22.908 -6.603 21.543 1.00 88.69 106 ASP A CA 1
ATOM 867 C C . ASP A 1 106 ? -23.620 -7.089 20.276 1.00 88.69 106 ASP A C 1
ATOM 869 O O . ASP A 1 106 ? -23.035 -7.015 19.192 1.00 88.69 106 ASP A O 1
ATOM 873 N N . ARG A 1 107 ? -24.897 -7.498 20.355 1.00 90.69 107 ARG A N 1
ATOM 874 C CA . ARG A 1 107 ? -25.671 -7.867 19.158 1.00 90.69 107 ARG A CA 1
ATOM 875 C C . ARG A 1 107 ? -25.924 -6.654 18.269 1.00 90.69 107 ARG A C 1
ATOM 877 O O . ARG A 1 107 ? -25.838 -6.764 17.049 1.00 90.69 107 ARG A O 1
ATOM 884 N N . GLN A 1 108 ? -26.180 -5.485 18.854 1.00 93.75 108 GLN A N 1
ATOM 885 C CA . GLN A 1 108 ? -26.316 -4.248 18.080 1.00 93.75 108 GLN A CA 1
ATOM 886 C C . GLN A 1 108 ? -24.992 -3.837 17.439 1.00 93.75 108 GLN A C 1
ATOM 888 O O . GLN A 1 108 ? -24.977 -3.427 16.279 1.00 93.75 108 GLN A O 1
ATOM 893 N N . ASN A 1 109 ? -23.875 -3.973 18.154 1.00 93.69 109 ASN A N 1
ATOM 894 C CA . ASN A 1 109 ? -22.554 -3.658 17.604 1.00 93.69 109 ASN A CA 1
ATOM 895 C C . ASN A 1 109 ? -22.177 -4.595 16.452 1.00 93.69 109 ASN A C 1
ATOM 897 O O . ASN A 1 109 ? -21.622 -4.138 15.453 1.00 93.69 109 ASN A O 1
ATOM 901 N N . LEU A 1 110 ? -22.531 -5.877 16.568 1.00 92.31 110 LEU A N 1
ATOM 902 C CA . LEU A 1 110 ? -22.405 -6.874 15.510 1.00 92.31 110 LEU A CA 1
ATOM 903 C C . LEU A 1 110 ? -23.173 -6.456 14.249 1.00 92.31 110 LEU A C 1
ATOM 905 O O . LEU A 1 110 ? -22.573 -6.373 13.180 1.00 92.31 110 LEU A O 1
ATOM 909 N N . ILE A 1 111 ? -24.463 -6.128 14.385 1.00 93.81 111 ILE A N 1
ATOM 910 C CA . ILE A 1 111 ? -25.309 -5.689 13.262 1.00 93.81 111 ILE A CA 1
ATOM 911 C C . ILE A 1 111 ? -24.717 -4.438 12.603 1.00 93.81 111 ILE A C 1
ATOM 913 O O . ILE A 1 111 ? -24.503 -4.403 11.392 1.00 93.81 111 ILE A O 1
ATOM 917 N N . ARG A 1 112 ? -24.346 -3.431 13.403 1.00 95.81 112 ARG A N 1
ATOM 918 C CA . ARG A 1 112 ? -23.711 -2.207 12.890 1.00 95.81 112 ARG A CA 1
ATOM 919 C C . ARG A 1 112 ? -22.420 -2.516 12.133 1.00 95.81 112 ARG A C 1
ATOM 921 O O . ARG A 1 112 ? -22.120 -1.854 11.141 1.00 95.81 112 ARG A O 1
ATOM 928 N N . PHE A 1 113 ? -21.628 -3.479 12.603 1.00 95.25 113 PHE A N 1
ATOM 929 C CA . PHE A 1 113 ? -20.368 -3.850 11.964 1.00 95.25 113 PHE A CA 1
ATOM 930 C C . PHE A 1 113 ? -20.614 -4.508 10.607 1.00 95.25 113 PHE A C 1
ATOM 932 O O . PHE A 1 113 ? -20.031 -4.083 9.605 1.00 95.25 113 PHE A O 1
ATOM 939 N N . THR A 1 114 ? -21.536 -5.471 10.546 1.00 93.88 114 THR A N 1
ATOM 940 C CA . THR A 1 114 ? -21.916 -6.139 9.297 1.00 93.88 114 THR A CA 1
ATOM 941 C C . THR A 1 114 ? -22.553 -5.178 8.295 1.00 93.88 114 THR A C 1
ATOM 943 O O . THR A 1 114 ? -22.246 -5.253 7.103 1.00 93.88 114 THR A O 1
ATOM 946 N N . ASP A 1 115 ? -23.355 -4.218 8.757 1.00 95.19 115 ASP A N 1
ATOM 947 C CA . ASP A 1 115 ? -23.968 -3.192 7.906 1.00 95.19 115 ASP A CA 1
ATOM 948 C C . ASP A 1 115 ? -22.910 -2.270 7.295 1.00 95.19 115 ASP A C 1
ATOM 950 O O . ASP A 1 115 ? -22.950 -1.957 6.104 1.00 95.19 115 ASP A O 1
ATOM 954 N N . ARG A 1 116 ? -21.908 -1.865 8.086 1.00 95.62 116 ARG A N 1
ATOM 955 C CA . ARG A 1 116 ? -20.801 -1.028 7.603 1.00 95.62 116 ARG A CA 1
ATOM 956 C C . ARG A 1 116 ? -19.920 -1.761 6.597 1.00 95.62 116 ARG A C 1
ATOM 958 O O . ARG A 1 116 ? -19.562 -1.163 5.585 1.00 95.62 116 ARG A O 1
ATOM 965 N N . ILE A 1 117 ? -19.611 -3.038 6.829 1.00 93.75 117 ILE A N 1
ATOM 966 C CA . ILE A 1 117 ? -18.915 -3.878 5.842 1.00 93.75 117 ILE A CA 1
ATOM 967 C C . ILE A 1 117 ? -19.727 -3.957 4.546 1.00 93.75 117 ILE A C 1
ATOM 969 O O . ILE A 1 117 ? -19.186 -3.739 3.461 1.00 93.75 117 ILE A O 1
ATOM 973 N N . SER A 1 118 ? -21.030 -4.217 4.658 1.00 92.38 118 SER A N 1
ATOM 974 C CA . SER A 1 118 ? -21.929 -4.322 3.507 1.00 92.38 118 SER A CA 1
ATOM 975 C C . SER A 1 118 ? -21.990 -3.018 2.715 1.00 92.38 118 SER A C 1
ATOM 977 O O . SER A 1 118 ? -21.928 -3.050 1.490 1.00 92.38 118 SER A O 1
ATOM 979 N N . ALA A 1 119 ? -22.018 -1.868 3.394 1.00 94.38 119 ALA A N 1
ATOM 980 C CA . ALA A 1 119 ? -21.983 -0.557 2.754 1.00 94.38 119 ALA A CA 1
ATOM 981 C C . ALA A 1 119 ? -20.669 -0.306 1.991 1.00 94.38 119 ALA A C 1
ATOM 983 O O . ALA A 1 119 ? -20.708 0.144 0.847 1.00 94.38 119 ALA A O 1
ATOM 984 N N . ILE A 1 120 ? -19.513 -0.641 2.583 1.00 92.94 120 ILE A N 1
ATOM 985 C CA . ILE A 1 120 ? -18.205 -0.512 1.912 1.00 92.94 120 ILE A CA 1
ATOM 986 C C . ILE A 1 120 ? -18.156 -1.403 0.664 1.00 92.94 120 ILE A C 1
ATOM 988 O O . ILE A 1 120 ? -17.715 -0.962 -0.397 1.00 92.94 120 ILE A O 1
ATOM 992 N N . ASN A 1 121 ? -18.643 -2.642 0.762 1.00 89.31 121 ASN A N 1
ATOM 993 C CA . ASN A 1 121 ? -18.687 -3.562 -0.374 1.00 89.31 121 ASN A CA 1
ATOM 994 C C . ASN A 1 121 ? -19.669 -3.105 -1.458 1.00 89.31 121 ASN A C 1
ATOM 996 O O . ASN A 1 121 ? -19.362 -3.200 -2.642 1.00 89.31 121 ASN A O 1
ATOM 1000 N N . ALA A 1 122 ? -20.836 -2.583 -1.078 1.00 90.88 122 ALA A N 1
ATOM 1001 C CA . ALA A 1 122 ? -21.801 -2.041 -2.028 1.00 90.88 122 ALA A CA 1
ATOM 1002 C C . ALA A 1 122 ? -21.195 -0.877 -2.824 1.00 90.88 122 ALA A C 1
ATOM 1004 O O . ALA A 1 122 ? -21.324 -0.842 -4.047 1.00 90.88 122 ALA A O 1
ATOM 1005 N N . GLN A 1 123 ? -20.469 0.021 -2.151 1.00 90.44 123 GLN A N 1
ATOM 1006 C CA . GLN A 1 123 ? -19.744 1.109 -2.804 1.00 90.44 123 GLN A CA 1
ATOM 1007 C C . GLN A 1 123 ? -18.640 0.581 -3.735 1.00 90.44 123 GLN A C 1
ATOM 1009 O O . GLN A 1 123 ? -18.553 0.994 -4.888 1.00 90.44 123 GLN A O 1
ATOM 1014 N N . ALA A 1 124 ? -17.844 -0.389 -3.280 1.00 89.56 124 ALA A N 1
ATOM 1015 C CA . ALA A 1 124 ? -16.810 -1.018 -4.099 1.00 89.56 124 ALA A CA 1
ATOM 1016 C C . ALA A 1 124 ? -17.373 -1.668 -5.376 1.00 89.56 124 ALA A C 1
ATOM 1018 O O . ALA A 1 124 ? -16.803 -1.516 -6.459 1.00 89.56 124 ALA A O 1
ATOM 1019 N N . ASN A 1 125 ? -18.516 -2.348 -5.256 1.00 88.62 125 ASN A N 1
ATOM 1020 C CA . ASN A 1 125 ? -19.205 -2.983 -6.374 1.00 88.62 125 ASN A CA 1
ATOM 1021 C C . ASN A 1 125 ? -19.724 -1.945 -7.378 1.00 88.62 125 ASN A C 1
ATOM 1023 O O . ASN A 1 125 ? -19.574 -2.147 -8.582 1.00 88.62 125 ASN A O 1
ATOM 1027 N N . GLN A 1 126 ? -20.288 -0.827 -6.902 1.00 89.06 126 GLN A N 1
ATOM 1028 C CA . GLN A 1 126 ? -20.687 0.301 -7.758 1.00 89.06 126 GLN A CA 1
ATOM 1029 C C . GLN A 1 126 ? -19.487 0.890 -8.507 1.00 89.06 126 GLN A C 1
ATOM 1031 O O . GLN A 1 126 ? -19.585 1.210 -9.690 1.00 89.06 126 GLN A O 1
ATOM 1036 N N . ASP A 1 127 ? -18.326 0.929 -7.856 1.00 84.19 127 ASP A N 1
ATOM 1037 C CA . ASP A 1 127 ? -17.063 1.327 -8.469 1.00 84.19 127 ASP A CA 1
ATOM 1038 C C . ASP A 1 127 ? -16.461 0.241 -9.387 1.00 84.19 127 ASP A C 1
ATOM 1040 O O . ASP A 1 127 ? -15.361 0.422 -9.917 1.00 84.19 127 ASP A O 1
ATOM 1044 N N . GLY A 1 128 ? -17.133 -0.893 -9.600 1.00 85.12 128 GLY A N 1
ATOM 1045 C CA . GLY A 1 128 ? -16.672 -1.975 -10.473 1.00 85.12 128 GLY A CA 1
ATOM 1046 C C . GLY A 1 128 ? -15.510 -2.793 -9.903 1.00 85.12 128 GLY A C 1
ATOM 1047 O O . GLY A 1 128 ? -14.731 -3.365 -10.665 1.00 85.12 128 GLY A O 1
ATOM 1048 N N . PHE A 1 129 ? -15.349 -2.831 -8.579 1.00 88.44 129 PHE A N 1
ATOM 1049 C CA . PHE A 1 129 ? -14.375 -3.680 -7.899 1.00 88.44 129 PHE A CA 1
ATOM 1050 C C . PHE A 1 129 ? -15.087 -4.792 -7.125 1.00 88.44 129 PHE A C 1
ATOM 1052 O O . PHE A 1 129 ? -15.710 -4.537 -6.101 1.00 88.44 129 PHE A O 1
ATOM 1059 N N . ILE A 1 130 ? -14.951 -6.031 -7.605 1.00 87.75 130 ILE A N 1
ATOM 1060 C CA . ILE A 1 130 ? -15.510 -7.229 -6.966 1.00 87.75 130 ILE A CA 1
ATOM 1061 C C . ILE A 1 130 ? -14.363 -8.227 -6.764 1.00 87.75 130 ILE A C 1
ATOM 1063 O O . ILE A 1 130 ? -13.903 -8.834 -7.740 1.00 87.75 130 ILE A O 1
ATOM 1067 N N . PRO A 1 131 ? -13.832 -8.378 -5.538 1.00 85.62 131 PRO A N 1
ATOM 1068 C CA . PRO A 1 131 ? -12.749 -9.314 -5.289 1.00 85.62 131 PRO A CA 1
ATOM 1069 C C . PRO A 1 131 ? -13.260 -10.761 -5.357 1.00 85.62 131 PRO A C 1
ATOM 1071 O O . PRO A 1 131 ? -14.412 -11.054 -5.037 1.00 85.62 131 PRO A O 1
ATOM 1074 N N . LYS A 1 132 ? -12.398 -11.686 -5.793 1.00 87.25 132 LYS A N 1
ATOM 1075 C CA . LYS A 1 132 ? -12.734 -13.117 -5.799 1.00 87.25 132 LYS A CA 1
ATOM 1076 C C . LYS A 1 132 ? -12.734 -13.640 -4.358 1.00 87.25 132 LYS A C 1
ATOM 1078 O O . LYS A 1 132 ? -11.732 -13.419 -3.677 1.00 87.25 132 LYS A O 1
ATOM 1083 N N . PRO A 1 133 ? -13.778 -14.370 -3.931 1.00 84.88 133 PRO A N 1
ATOM 1084 C CA . PRO A 1 133 ? 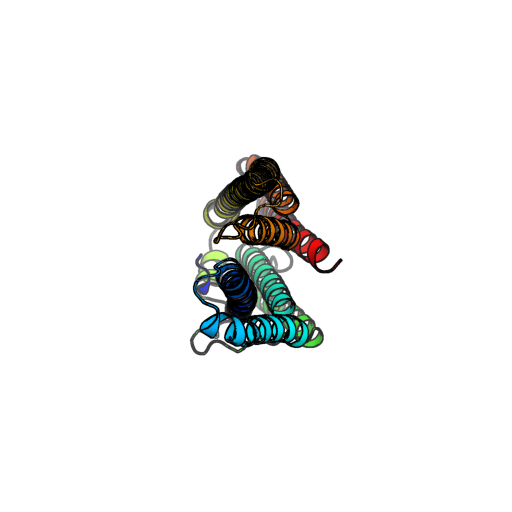-13.863 -14.869 -2.567 1.00 84.88 133 PRO A CA 1
ATOM 1085 C C . PRO A 1 133 ? -12.777 -15.909 -2.284 1.00 84.88 133 PRO A C 1
ATOM 1087 O O . PRO A 1 133 ? -12.514 -16.801 -3.104 1.00 84.88 133 PRO A O 1
ATOM 1090 N N . ASN A 1 134 ? -12.151 -15.813 -1.115 1.00 83.31 134 ASN A N 1
ATOM 1091 C CA . ASN A 1 134 ? -11.202 -16.804 -0.634 1.00 83.31 134 ASN A CA 1
ATOM 1092 C C . ASN A 1 134 ? -11.935 -18.066 -0.162 1.00 83.31 134 ASN A C 1
ATOM 1094 O O . ASN A 1 134 ? -12.800 -18.029 0.706 1.00 83.31 134 ASN A O 1
ATOM 1098 N N . LYS A 1 135 ? -11.532 -19.221 -0.701 1.00 77.12 135 LYS A N 1
ATOM 1099 C CA . LYS A 1 135 ? -12.122 -20.524 -0.361 1.00 77.12 135 LYS A CA 1
ATOM 1100 C C . LYS A 1 135 ? -11.886 -20.955 1.090 1.00 77.12 135 LYS A C 1
ATOM 1102 O O . LYS A 1 135 ? -12.613 -21.812 1.574 1.00 77.12 135 LYS A O 1
ATOM 1107 N N . TYR A 1 136 ? -10.867 -20.409 1.753 1.00 78.81 136 TYR A N 1
ATOM 1108 C CA . TYR A 1 136 ? -10.414 -20.859 3.074 1.00 78.81 136 TYR A CA 1
ATOM 1109 C C . TYR A 1 136 ? -10.666 -19.844 4.192 1.00 78.81 136 TYR A C 1
ATOM 1111 O O . TYR A 1 136 ? -10.226 -20.072 5.315 1.00 78.81 136 TYR A O 1
ATOM 1119 N N . HIS A 1 137 ? -11.313 -18.712 3.893 1.00 82.06 137 HIS A N 1
ATOM 1120 C CA . HIS A 1 137 ? -11.547 -17.652 4.872 1.00 82.06 137 HIS A CA 1
ATOM 1121 C C . HIS A 1 137 ? -12.888 -16.964 4.617 1.00 82.06 137 HIS A C 1
ATOM 1123 O O . HIS A 1 137 ? -12.985 -16.088 3.762 1.00 82.06 137 HIS A O 1
ATOM 1129 N N . SER A 1 138 ? -13.925 -17.391 5.339 1.00 84.62 138 SER A N 1
ATOM 1130 C CA . SER A 1 138 ? -15.312 -16.931 5.164 1.00 84.62 138 SER A CA 1
ATOM 1131 C C . SER A 1 138 ? -15.807 -16.009 6.275 1.00 84.62 138 SER A C 1
ATOM 1133 O O . SER A 1 138 ? -16.841 -15.361 6.118 1.00 84.62 138 SER A O 1
ATOM 1135 N N . ASP A 1 139 ? -15.083 -15.937 7.389 1.00 86.75 139 ASP A N 1
ATOM 1136 C CA . ASP A 1 139 ? -15.594 -15.319 8.604 1.00 86.75 139 ASP A CA 1
ATOM 1137 C C . ASP A 1 139 ? -15.574 -13.791 8.500 1.00 86.75 139 ASP A C 1
ATOM 1139 O O . ASP A 1 139 ? -14.539 -13.166 8.251 1.00 86.75 139 ASP A O 1
ATOM 1143 N N . VAL A 1 140 ? -16.740 -13.173 8.701 1.00 88.19 140 VAL A N 1
ATOM 1144 C CA . VAL A 1 140 ? -16.870 -11.709 8.774 1.00 88.19 140 VAL A CA 1
ATOM 1145 C C . VAL A 1 140 ? -16.338 -11.192 10.109 1.00 88.19 140 VAL A C 1
ATOM 1147 O O . VAL A 1 140 ? -15.751 -10.115 10.161 1.00 88.19 140 VAL A O 1
ATOM 1150 N N . ILE A 1 141 ? -16.499 -11.975 11.175 1.00 90.25 141 ILE A N 1
ATOM 1151 C CA . ILE A 1 141 ? -15.884 -11.740 12.479 1.00 90.25 141 ILE A CA 1
ATOM 1152 C C . ILE A 1 141 ? -15.094 -12.977 12.838 1.00 90.25 141 ILE A C 1
ATOM 1154 O O . ILE A 1 141 ? -15.625 -14.084 12.848 1.00 90.25 141 ILE A O 1
ATOM 1158 N N . THR A 1 142 ? -13.812 -12.776 13.101 1.00 92.88 142 THR A N 1
ATOM 1159 C CA . THR A 1 142 ? -12.899 -13.863 13.426 1.00 92.88 142 THR A CA 1
ATOM 1160 C C . THR A 1 142 ? -12.851 -14.083 14.935 1.00 92.88 142 THR A C 1
ATOM 1162 O O . THR A 1 142 ? -13.065 -13.162 15.726 1.00 92.88 142 THR A O 1
ATOM 1165 N N . ALA A 1 143 ? -12.474 -15.294 15.346 1.00 92.44 143 ALA A N 1
ATOM 1166 C CA . ALA A 1 143 ? -12.302 -15.624 16.761 1.00 92.44 143 ALA A CA 1
ATOM 1167 C C . ALA A 1 143 ? -11.297 -14.699 17.479 1.00 92.44 143 ALA A C 1
ATOM 1169 O O . ALA A 1 143 ? -11.478 -14.383 18.651 1.00 92.44 143 ALA A O 1
ATOM 1170 N N . GLU A 1 144 ? -10.255 -14.228 16.782 1.00 93.62 144 GLU A N 1
ATOM 1171 C CA . GLU A 1 144 ? -9.285 -13.275 17.339 1.00 93.62 144 GLU A CA 1
ATOM 1172 C C . GLU A 1 144 ? -9.925 -11.896 17.573 1.00 93.62 144 GLU A C 1
ATOM 1174 O O . GLU A 1 144 ? -9.659 -11.268 18.598 1.00 93.62 144 GLU A O 1
ATOM 1179 N N . MET A 1 145 ? -10.794 -11.428 16.667 1.00 94.94 145 MET A N 1
ATOM 1180 C CA . MET A 1 145 ? -11.507 -10.158 16.844 1.00 94.94 145 MET A CA 1
ATOM 1181 C C . MET A 1 145 ? -12.405 -10.187 18.080 1.00 94.94 145 MET A C 1
ATOM 1183 O O . MET A 1 145 ? -12.348 -9.264 18.896 1.00 94.94 145 MET A O 1
ATOM 1187 N N . ASP A 1 146 ? -13.168 -11.265 18.255 1.00 93.88 146 ASP A N 1
ATOM 1188 C CA . ASP A 1 146 ? -14.006 -11.457 19.440 1.00 93.88 146 ASP A CA 1
ATOM 1189 C C . ASP A 1 146 ? -13.165 -11.606 20.711 1.00 93.88 146 ASP A C 1
ATOM 1191 O O . ASP A 1 146 ? -13.473 -11.006 21.743 1.00 93.88 146 ASP A O 1
ATOM 1195 N N . ALA A 1 147 ? -12.053 -12.342 20.645 1.00 95.19 147 ALA A N 1
ATOM 1196 C CA . ALA A 1 147 ? -11.144 -12.496 21.776 1.00 95.19 147 ALA A CA 1
ATOM 1197 C C . ALA A 1 147 ? -10.548 -11.155 22.229 1.00 95.19 147 ALA A C 1
ATOM 1199 O O . ALA A 1 147 ? -10.405 -10.929 23.428 1.00 95.19 147 ALA A O 1
ATOM 1200 N N . ILE A 1 148 ? -10.210 -10.252 21.301 1.00 95.62 148 ILE A N 1
ATOM 1201 C CA . ILE A 1 148 ? -9.715 -8.907 21.632 1.00 95.62 148 ILE A CA 1
ATOM 1202 C C . ILE A 1 148 ? -10.846 -8.032 22.170 1.00 95.62 148 ILE A C 1
ATOM 1204 O O . ILE A 1 148 ? -10.642 -7.314 23.150 1.00 95.62 148 ILE A O 1
ATOM 1208 N N . ARG A 1 149 ? -12.036 -8.093 21.563 1.00 94.62 149 ARG A N 1
ATOM 1209 C CA . ARG A 1 149 ? -13.192 -7.292 21.982 1.00 94.62 149 ARG A CA 1
ATOM 1210 C C . ARG A 1 149 ? -13.627 -7.604 23.417 1.00 94.62 149 ARG A C 1
ATOM 1212 O O . ARG A 1 149 ? -13.993 -6.682 24.143 1.00 94.62 149 ARG A O 1
ATOM 1219 N N . ASN A 1 150 ? -13.527 -8.865 23.833 1.00 94.75 150 ASN A N 1
ATOM 1220 C CA . ASN A 1 150 ? -13.889 -9.330 25.176 1.00 94.75 150 ASN A CA 1
ATOM 1221 C C . ASN A 1 150 ? -12.834 -9.037 26.261 1.00 94.75 150 ASN A C 1
ATOM 1223 O O . ASN A 1 150 ? -13.052 -9.341 27.433 1.00 94.75 150 ASN A O 1
ATOM 1227 N N . LYS A 1 151 ? -11.687 -8.444 25.905 1.00 95.56 151 LYS A N 1
ATOM 1228 C CA . LYS A 1 151 ? -10.659 -8.047 26.877 1.00 95.56 151 LYS A CA 1
ATOM 1229 C C . LYS A 1 151 ? -11.093 -6.847 27.710 1.00 95.56 151 LYS A C 1
ATOM 1231 O O . LYS A 1 151 ? -11.837 -5.966 27.262 1.00 95.56 151 LYS A O 1
ATOM 1236 N N . ASN A 1 152 ? -10.536 -6.755 28.916 1.00 94.75 152 ASN A N 1
ATOM 1237 C CA . ASN A 1 152 ? -10.726 -5.570 29.746 1.00 94.75 152 ASN A CA 1
ATOM 1238 C C . ASN A 1 152 ? -10.046 -4.334 29.111 1.00 94.75 152 ASN A C 1
ATOM 1240 O O . ASN A 1 152 ? -9.254 -4.437 28.172 1.00 94.75 152 ASN A O 1
ATOM 1244 N N . LEU A 1 153 ? -10.368 -3.134 29.603 1.00 92.81 153 LEU A N 1
ATOM 1245 C CA . LEU A 1 153 ? -9.852 -1.883 29.032 1.00 92.81 153 LEU A CA 1
ATOM 1246 C C . LEU A 1 153 ? -8.315 -1.811 29.037 1.00 92.81 153 LEU A C 1
ATOM 1248 O O . LEU A 1 153 ? -7.726 -1.363 28.055 1.00 92.81 153 LEU A O 1
ATOM 1252 N N . LEU A 1 154 ? -7.656 -2.243 30.116 1.00 93.06 154 LEU A N 1
ATOM 1253 C CA . LEU A 1 154 ? -6.195 -2.174 30.231 1.00 93.06 154 LEU A CA 1
ATOM 1254 C C . LEU A 1 154 ? -5.510 -3.089 29.210 1.00 93.06 154 LEU A C 1
ATOM 1256 O O . LEU A 1 154 ? -4.585 -2.662 28.520 1.00 93.06 154 LEU A O 1
ATOM 1260 N N . GLU A 1 155 ? -6.017 -4.308 29.055 1.00 95.12 155 GLU A N 1
ATOM 1261 C CA . GLU A 1 155 ? -5.546 -5.269 28.061 1.00 95.12 155 GLU A CA 1
ATOM 1262 C C . GLU A 1 155 ? -5.794 -4.781 26.629 1.00 95.12 155 GLU A C 1
ATOM 1264 O O . GLU A 1 155 ? -4.902 -4.879 25.788 1.00 95.12 155 GLU A O 1
ATOM 1269 N N . ARG A 1 156 ? -6.973 -4.210 26.337 1.00 95.12 156 ARG A N 1
ATOM 1270 C CA . ARG A 1 156 ? -7.275 -3.625 25.016 1.00 95.12 156 ARG A CA 1
ATOM 1271 C C . ARG A 1 156 ? -6.349 -2.457 24.691 1.00 95.12 156 ARG A C 1
ATOM 1273 O O . ARG A 1 156 ? -5.833 -2.380 23.576 1.00 95.12 156 ARG A O 1
ATOM 1280 N N . LYS A 1 157 ? -6.095 -1.578 25.665 1.00 94.44 157 LYS A N 1
ATOM 1281 C CA . LYS A 1 157 ? -5.162 -0.449 25.536 1.00 94.44 157 LYS A CA 1
ATOM 1282 C C . LYS A 1 157 ? -3.762 -0.919 25.162 1.00 94.44 157 LYS A C 1
ATOM 1284 O O . LYS A 1 157 ? -3.197 -0.418 24.189 1.00 94.44 157 LYS A O 1
ATOM 1289 N N . ASP A 1 158 ? -3.212 -1.862 25.921 1.00 93.81 158 ASP A N 1
ATOM 1290 C CA . ASP A 1 158 ? -1.867 -2.379 25.666 1.00 93.81 158 ASP A CA 1
ATOM 1291 C C . ASP A 1 158 ? -1.794 -3.128 24.328 1.00 93.81 158 ASP A C 1
ATOM 1293 O O . ASP A 1 158 ? -0.893 -2.889 23.519 1.00 93.81 158 ASP A O 1
ATOM 1297 N N . TYR A 1 159 ? -2.816 -3.936 24.020 1.00 95.50 159 TYR A N 1
ATOM 1298 C CA . TYR A 1 159 ? -2.895 -4.645 22.747 1.00 95.50 159 TYR A CA 1
ATOM 1299 C C . TYR A 1 159 ? -2.916 -3.675 21.559 1.00 95.50 159 TYR A C 1
ATOM 1301 O O . TYR A 1 159 ? -2.152 -3.863 20.609 1.00 95.50 159 TYR A O 1
ATOM 1309 N N . TYR A 1 160 ? -3.739 -2.622 21.615 1.00 95.88 160 TYR A N 1
ATOM 1310 C CA . TYR A 1 160 ? -3.822 -1.595 20.573 1.00 95.88 160 TYR A CA 1
ATOM 1311 C C . TYR A 1 160 ? -2.503 -0.832 20.416 1.00 95.88 160 TYR A C 1
ATOM 1313 O O . TYR A 1 160 ? -2.007 -0.661 19.299 1.00 95.88 160 TYR A O 1
ATOM 1321 N N . LYS A 1 161 ? -1.881 -0.417 21.524 1.00 94.44 161 LYS A N 1
ATOM 1322 C CA . LYS A 1 161 ? -0.585 0.271 21.494 1.00 94.44 161 LYS A CA 1
ATOM 1323 C C . LYS A 1 161 ? 0.466 -0.567 20.766 1.00 94.44 161 LYS A C 1
ATOM 1325 O O . LYS A 1 161 ? 1.067 -0.086 19.807 1.00 94.44 161 LYS A O 1
ATOM 1330 N N . THR A 1 162 ? 0.646 -1.811 21.190 1.00 93.69 162 THR A N 1
ATOM 1331 C CA . THR A 1 162 ? 1.725 -2.683 20.715 1.00 93.69 162 THR A CA 1
ATOM 1332 C C . THR A 1 162 ? 1.480 -3.154 19.280 1.00 93.69 162 THR A C 1
ATOM 1334 O O . THR A 1 162 ? 2.352 -3.052 18.416 1.00 93.69 162 THR A O 1
ATOM 1337 N N . HIS A 1 163 ? 0.269 -3.630 18.980 1.00 94.81 163 HIS A N 1
ATOM 1338 C CA . HIS A 1 163 ? -0.019 -4.278 17.697 1.00 94.81 163 HIS A CA 1
ATOM 1339 C C . HIS A 1 163 ? -0.476 -3.317 16.603 1.00 94.81 163 HIS A C 1
ATOM 1341 O O . HIS A 1 163 ? -0.318 -3.637 15.423 1.00 94.81 163 HIS A O 1
ATOM 1347 N N . ARG A 1 164 ? -1.033 -2.154 16.962 1.00 94.81 164 ARG A N 1
ATOM 1348 C CA . ARG A 1 164 ? -1.511 -1.164 15.993 1.00 94.81 164 ARG A CA 1
ATOM 1349 C C . ARG A 1 164 ? -0.604 0.053 15.946 1.00 94.81 164 ARG A C 1
ATOM 1351 O O . ARG A 1 164 ? -0.001 0.293 14.906 1.00 94.81 164 ARG A O 1
ATOM 1358 N N . ILE A 1 165 ? -0.463 0.792 17.043 1.00 95.44 165 ILE A N 1
ATOM 1359 C CA . ILE A 1 165 ? 0.235 2.088 17.028 1.00 95.44 165 ILE A CA 1
ATOM 1360 C C . ILE A 1 165 ? 1.735 1.933 16.784 1.00 95.44 165 ILE A C 1
ATOM 1362 O O . ILE A 1 165 ? 2.274 2.535 15.858 1.00 95.44 165 ILE A O 1
ATOM 1366 N N . GLU A 1 166 ? 2.424 1.116 17.576 1.00 95.06 166 GLU A N 1
ATOM 1367 C CA . GLU A 1 166 ? 3.878 0.955 17.462 1.00 95.06 166 GLU A CA 1
ATOM 1368 C C . GLU A 1 166 ? 4.282 0.286 16.151 1.00 95.06 166 GLU A C 1
ATOM 1370 O O . GLU A 1 166 ? 5.246 0.711 15.508 1.00 95.06 166 GLU A O 1
ATOM 1375 N N . ASN A 1 167 ? 3.489 -0.693 15.707 1.00 94.31 167 ASN A N 1
ATOM 1376 C CA . ASN A 1 167 ? 3.650 -1.307 14.396 1.00 94.31 167 ASN A CA 1
ATOM 1377 C C . ASN A 1 167 ? 3.528 -0.263 13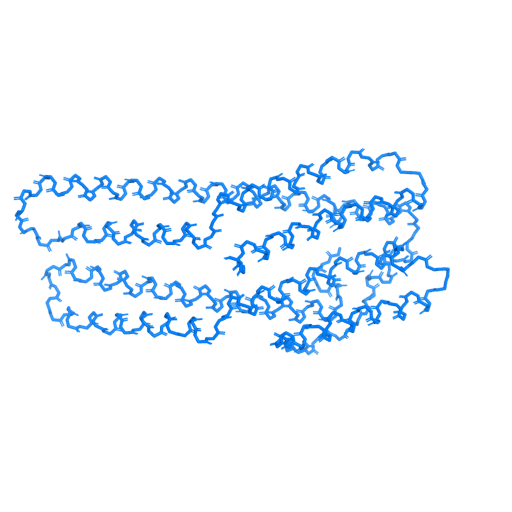.272 1.00 94.31 167 ASN A C 1
ATOM 1379 O O . ASN A 1 167 ? 4.421 -0.172 12.430 1.00 94.31 167 ASN A O 1
ATOM 1383 N N . GLN A 1 168 ? 2.482 0.572 13.292 1.00 94.56 168 GLN A N 1
ATOM 1384 C CA . GLN A 1 168 ? 2.276 1.618 12.286 1.00 94.56 168 GLN A CA 1
ATOM 1385 C C . GLN A 1 168 ? 3.394 2.662 12.309 1.00 94.56 168 GLN A C 1
ATOM 1387 O O . GLN A 1 168 ? 3.933 2.989 11.256 1.00 94.56 168 GLN A O 1
ATOM 1392 N N . ILE A 1 169 ? 3.815 3.134 13.484 1.00 96.31 169 ILE A N 1
ATOM 1393 C CA . ILE A 1 169 ? 4.938 4.076 13.613 1.00 96.31 169 ILE A CA 1
ATOM 1394 C C . ILE A 1 169 ? 6.209 3.484 12.992 1.00 96.31 169 ILE A C 1
ATOM 1396 O O . ILE A 1 169 ? 6.843 4.125 12.151 1.00 96.31 169 ILE A O 1
ATOM 1400 N N . SER A 1 170 ? 6.566 2.249 13.351 1.00 96.50 170 SER A N 1
ATOM 1401 C CA . SER A 1 170 ? 7.738 1.570 12.785 1.00 96.50 170 SER A CA 1
ATOM 1402 C C . SER A 1 170 ? 7.623 1.412 11.264 1.00 96.50 170 SER A C 1
ATOM 1404 O O . SER A 1 170 ? 8.555 1.738 10.522 1.00 96.50 170 SER A O 1
ATOM 1406 N N . TRP A 1 171 ? 6.449 0.997 10.782 1.00 95.00 171 TRP A N 1
ATOM 1407 C CA . TRP A 1 171 ? 6.175 0.814 9.360 1.00 95.00 171 TRP A CA 1
ATOM 1408 C C . TRP A 1 171 ? 6.305 2.121 8.569 1.00 95.00 171 TRP A C 1
ATOM 1410 O O . TRP A 1 171 ? 7.017 2.158 7.562 1.00 95.00 171 TRP A O 1
ATOM 1420 N N . TYR A 1 172 ? 5.688 3.208 9.044 1.00 95.81 172 TYR A N 1
ATOM 1421 C CA . TYR A 1 172 ? 5.757 4.526 8.412 1.00 95.81 172 TYR A CA 1
ATOM 1422 C C . TYR A 1 172 ? 7.182 5.079 8.400 1.00 95.81 172 TYR A C 1
ATOM 1424 O O . TYR A 1 172 ? 7.643 5.573 7.367 1.00 95.81 172 TYR A O 1
ATOM 1432 N N . ARG A 1 173 ? 7.922 4.921 9.506 1.00 97.25 173 ARG A N 1
ATOM 1433 C CA . ARG A 1 173 ? 9.340 5.295 9.582 1.00 97.25 173 ARG A CA 1
ATOM 1434 C C . ARG A 1 173 ? 10.158 4.567 8.521 1.00 97.25 173 ARG A C 1
ATOM 1436 O O . ARG A 1 173 ? 10.855 5.208 7.733 1.00 97.25 173 ARG A O 1
ATOM 1443 N N . GLN A 1 174 ? 10.060 3.238 8.479 1.00 97.38 174 GLN A N 1
ATOM 1444 C CA . GLN A 1 174 ? 10.844 2.431 7.549 1.00 97.38 174 GLN A CA 1
ATOM 1445 C C . GLN A 1 174 ? 10.477 2.739 6.095 1.00 97.38 174 GLN A C 1
ATOM 1447 O O . GLN A 1 174 ? 11.359 2.869 5.246 1.00 97.38 174 GLN A O 1
ATOM 1452 N N . LYS A 1 175 ? 9.183 2.907 5.796 1.00 94.50 175 LYS A N 1
ATOM 1453 C CA . LYS A 1 175 ? 8.722 3.299 4.460 1.00 94.50 175 LYS A CA 1
ATOM 1454 C C . LYS A 1 175 ? 9.266 4.655 4.041 1.00 94.50 175 LYS A C 1
ATOM 1456 O O . LYS A 1 175 ? 9.782 4.771 2.931 1.00 94.50 175 LYS A O 1
ATOM 1461 N N . SER A 1 176 ? 9.203 5.646 4.925 1.00 95.88 176 SER A N 1
ATOM 1462 C CA . SER A 1 176 ? 9.734 6.980 4.663 1.00 95.88 176 SER A CA 1
ATOM 1463 C C . SER A 1 176 ? 11.235 6.946 4.343 1.00 95.88 176 SER A C 1
ATOM 1465 O O . SER A 1 176 ? 11.660 7.544 3.352 1.00 95.88 176 SER A O 1
ATOM 1467 N N . ILE A 1 177 ? 12.031 6.200 5.119 1.00 97.31 177 ILE A N 1
ATOM 1468 C CA . ILE A 1 177 ? 13.478 6.048 4.895 1.00 97.31 177 ILE A CA 1
ATOM 1469 C C . ILE A 1 177 ? 13.757 5.344 3.563 1.00 97.31 177 ILE A C 1
ATOM 1471 O O . ILE A 1 177 ? 14.552 5.838 2.764 1.00 97.31 177 ILE A O 1
ATOM 1475 N N . ASN A 1 178 ? 13.077 4.229 3.289 1.00 96.56 178 ASN A N 1
ATOM 1476 C CA . ASN A 1 178 ? 13.290 3.454 2.067 1.00 96.56 178 ASN A CA 1
ATOM 1477 C C . ASN A 1 178 ? 12.982 4.273 0.807 1.00 96.56 178 ASN A C 1
ATOM 1479 O O . ASN A 1 178 ? 13.745 4.213 -0.153 1.00 96.56 178 ASN A O 1
ATOM 1483 N N . TYR A 1 179 ? 11.902 5.062 0.805 1.00 94.69 179 TYR A N 1
ATOM 1484 C CA . TYR A 1 179 ? 11.576 5.910 -0.344 1.00 94.69 179 TYR A CA 1
ATOM 1485 C C . TYR A 1 179 ? 12.541 7.088 -0.507 1.00 94.69 179 TYR A C 1
ATOM 1487 O O . TYR A 1 179 ? 12.874 7.428 -1.641 1.00 94.69 179 TYR A O 1
ATOM 1495 N N . LYS A 1 180 ? 13.061 7.659 0.590 1.00 96.62 180 LYS A N 1
ATOM 1496 C CA . LYS A 1 180 ? 14.132 8.667 0.525 1.00 96.62 180 LYS A CA 1
ATOM 1497 C C . LYS A 1 180 ? 15.406 8.095 -0.097 1.00 96.62 180 LYS A C 1
ATOM 1499 O O . LYS A 1 180 ? 15.979 8.711 -0.990 1.00 96.62 180 LYS A O 1
ATOM 1504 N N . LEU A 1 181 ? 15.836 6.917 0.359 1.00 96.69 181 LEU A N 1
ATOM 1505 C CA . LEU A 1 181 ? 17.024 6.243 -0.167 1.00 96.69 181 LEU A CA 1
ATOM 1506 C C . LEU A 1 181 ? 16.847 5.868 -1.639 1.00 96.69 181 LEU A C 1
ATOM 1508 O O . LEU A 1 181 ? 17.708 6.199 -2.445 1.00 96.69 181 LEU A O 1
ATOM 1512 N N . ALA A 1 182 ? 15.721 5.248 -2.002 1.00 95.38 182 ALA A N 1
ATOM 1513 C CA . ALA A 1 182 ? 15.425 4.888 -3.387 1.00 95.38 182 ALA A CA 1
ATOM 1514 C C . ALA A 1 182 ? 15.420 6.118 -4.308 1.00 95.38 182 ALA A C 1
ATOM 1516 O O . ALA A 1 182 ? 16.066 6.094 -5.351 1.00 95.38 182 ALA A O 1
ATOM 1517 N N . GLY A 1 183 ? 14.770 7.212 -3.891 1.00 95.38 183 GLY A N 1
ATOM 1518 C CA . GLY A 1 183 ? 14.777 8.470 -4.637 1.00 95.38 183 GLY A CA 1
ATOM 1519 C C . GLY A 1 183 ? 16.189 9.021 -4.842 1.00 95.38 183 GLY A C 1
ATOM 1520 O O . GLY A 1 183 ? 16.555 9.349 -5.965 1.00 95.38 183 GLY A O 1
ATOM 1521 N N . ASN A 1 184 ? 17.010 9.048 -3.789 1.00 96.00 184 ASN A N 1
ATOM 1522 C CA . ASN A 1 184 ? 18.395 9.517 -3.879 1.00 96.00 184 ASN A CA 1
ATOM 1523 C C . ASN A 1 184 ? 19.259 8.635 -4.789 1.00 96.00 184 ASN A C 1
ATOM 1525 O O . ASN A 1 184 ? 20.038 9.165 -5.578 1.00 96.00 184 ASN A O 1
ATOM 1529 N N . ILE A 1 185 ? 19.123 7.309 -4.689 1.00 97.31 185 ILE A N 1
ATOM 1530 C CA . ILE A 1 185 ? 19.841 6.355 -5.545 1.00 97.31 185 ILE A CA 1
ATOM 1531 C C . ILE A 1 185 ? 19.465 6.588 -7.010 1.00 97.31 185 ILE A C 1
ATOM 1533 O O . ILE A 1 185 ? 20.356 6.693 -7.847 1.00 97.31 185 ILE A O 1
ATOM 1537 N N . CYS A 1 186 ? 18.171 6.725 -7.322 1.00 95.31 186 CYS A N 1
ATOM 1538 C CA . CYS A 1 186 ? 17.716 7.021 -8.680 1.00 95.31 186 CYS A CA 1
ATOM 1539 C C . CYS A 1 186 ? 18.272 8.356 -9.191 1.00 95.31 186 CYS A C 1
ATOM 1541 O O . CYS A 1 186 ? 18.805 8.390 -10.296 1.00 95.31 186 CYS A O 1
ATOM 1543 N N . SER A 1 187 ? 18.211 9.430 -8.397 1.00 95.12 187 SER A N 1
ATOM 1544 C CA . SER A 1 187 ? 18.744 10.742 -8.793 1.00 95.12 187 SER A CA 1
ATOM 1545 C C . SER A 1 187 ? 20.244 10.698 -9.092 1.00 95.12 187 SER A C 1
ATOM 1547 O O . SER A 1 187 ? 20.683 11.223 -10.114 1.00 95.12 187 SER A O 1
ATOM 1549 N N . TRP A 1 188 ? 21.031 10.033 -8.241 1.00 97.75 188 TRP A N 1
ATOM 1550 C CA . TRP A 1 188 ? 22.466 9.856 -8.479 1.00 97.75 188 TRP A CA 1
ATOM 1551 C C . TRP A 1 188 ? 22.749 8.985 -9.701 1.00 97.75 188 TRP A C 1
ATOM 1553 O O . TRP A 1 188 ? 23.622 9.323 -10.495 1.00 97.75 188 TRP A O 1
ATOM 1563 N N . ALA A 1 189 ? 21.998 7.900 -9.891 1.00 97.50 189 ALA A N 1
ATOM 1564 C CA . ALA A 1 189 ? 22.144 7.041 -11.060 1.00 97.50 189 ALA A CA 1
ATOM 1565 C C . ALA A 1 189 ? 21.828 7.790 -12.367 1.00 97.50 189 ALA A C 1
ATOM 1567 O O . ALA A 1 189 ? 22.582 7.658 -13.329 1.00 97.50 189 ALA A O 1
ATOM 1568 N N . ILE A 1 190 ? 20.777 8.622 -12.389 1.00 97.38 190 ILE A N 1
ATOM 1569 C CA . ILE A 1 190 ? 20.443 9.493 -13.531 1.00 97.38 190 ILE A CA 1
ATOM 1570 C C . ILE A 1 190 ? 21.611 10.433 -13.836 1.00 97.38 190 ILE A C 1
ATOM 1572 O O . ILE A 1 190 ? 22.072 10.481 -14.975 1.00 97.38 190 ILE A O 1
ATOM 1576 N N . PHE A 1 191 ? 22.120 11.132 -12.817 1.00 97.50 191 PHE A N 1
ATOM 1577 C CA . PHE A 1 191 ? 23.234 12.067 -12.969 1.00 97.50 191 PHE A CA 1
ATOM 1578 C C . PHE A 1 191 ? 24.491 11.382 -13.523 1.00 97.50 191 PHE A C 1
ATOM 1580 O O . PHE A 1 191 ? 25.082 11.860 -14.488 1.00 97.50 191 PHE A O 1
ATOM 1587 N N . VAL A 1 192 ? 24.869 10.225 -12.972 1.00 97.62 192 VAL A N 1
ATOM 1588 C CA . VAL A 1 192 ? 26.033 9.456 -13.440 1.00 97.62 192 VAL A CA 1
ATOM 1589 C C . VAL A 1 192 ? 25.846 8.976 -14.881 1.00 97.62 192 VAL A C 1
ATOM 1591 O O . VAL A 1 192 ? 26.766 9.120 -15.683 1.00 97.62 192 VAL A O 1
ATOM 1594 N N . CYS A 1 193 ? 24.667 8.461 -15.248 1.00 96.25 193 CYS A N 1
ATOM 1595 C CA . CYS A 1 193 ? 24.393 8.040 -16.628 1.00 96.25 193 CYS A CA 1
ATOM 1596 C C . CYS A 1 193 ? 24.520 9.214 -17.609 1.00 96.25 193 CYS A C 1
ATOM 1598 O O . CYS A 1 193 ? 25.144 9.072 -18.659 1.00 96.25 193 CYS A O 1
ATOM 1600 N N . GLN A 1 194 ? 23.980 10.383 -17.255 1.00 95.19 194 GLN A N 1
ATOM 1601 C CA . GLN A 1 194 ? 24.074 11.594 -18.076 1.00 95.19 194 GLN A CA 1
ATOM 1602 C C . GLN A 1 194 ? 25.515 12.104 -18.197 1.00 95.19 194 GLN A C 1
ATOM 1604 O O . GLN A 1 194 ? 25.927 12.500 -19.286 1.00 95.19 194 GLN A O 1
ATOM 1609 N N . LEU A 1 195 ? 26.304 12.045 -17.119 1.00 95.44 195 LEU A N 1
ATOM 1610 C CA . LEU A 1 195 ? 27.726 12.385 -17.163 1.00 95.44 195 LEU A CA 1
ATOM 1611 C C . LEU A 1 195 ? 28.514 11.449 -18.084 1.00 95.44 195 LEU A C 1
ATOM 1613 O O . LEU A 1 195 ? 29.311 11.926 -18.890 1.00 95.44 195 LEU A O 1
ATOM 1617 N N . ILE A 1 196 ? 28.289 10.134 -17.992 1.00 93.56 196 ILE A N 1
ATOM 1618 C CA . ILE A 1 196 ? 28.959 9.148 -18.853 1.00 93.56 196 ILE A CA 1
ATOM 1619 C C . ILE A 1 196 ? 28.574 9.377 -20.318 1.00 93.56 196 ILE A C 1
ATOM 1621 O O . ILE A 1 196 ? 29.455 9.412 -21.175 1.00 93.56 196 ILE A O 1
ATOM 1625 N N . ALA A 1 197 ? 27.283 9.578 -20.600 1.00 91.38 197 ALA A N 1
ATOM 1626 C CA . ALA A 1 197 ? 26.785 9.892 -21.938 1.00 91.38 197 ALA A CA 1
ATOM 1627 C C . ALA A 1 197 ? 27.447 11.161 -22.506 1.00 91.38 197 ALA A C 1
ATOM 1629 O O . ALA A 1 197 ? 28.004 11.136 -23.603 1.00 91.38 197 ALA A O 1
ATOM 1630 N N . GLY A 1 198 ? 27.466 12.249 -21.729 1.00 89.81 198 GLY A N 1
ATOM 1631 C CA . GLY A 1 198 ? 28.078 13.517 -22.128 1.00 89.81 198 GLY A CA 1
ATOM 1632 C C . GLY A 1 198 ? 29.587 13.410 -22.359 1.00 89.81 198 GLY A C 1
ATOM 1633 O O . GLY A 1 198 ? 30.088 13.862 -23.387 1.00 89.81 198 GLY A O 1
ATOM 1634 N N . PHE A 1 199 ? 30.315 12.759 -21.448 1.00 89.94 199 PHE A N 1
ATOM 1635 C CA . PHE A 1 199 ? 31.756 12.543 -21.598 1.00 89.94 199 PHE A CA 1
ATOM 1636 C C . PHE A 1 199 ? 32.079 11.714 -22.842 1.00 89.94 199 PHE A C 1
ATOM 1638 O O . PHE A 1 199 ? 33.006 12.029 -23.587 1.00 89.94 199 PHE A O 1
ATOM 1645 N N . TYR A 1 200 ? 31.298 10.663 -23.084 1.00 87.44 200 TYR A N 1
ATOM 1646 C CA . TYR A 1 200 ? 31.466 9.808 -24.246 1.00 87.44 200 TYR A CA 1
ATOM 1647 C C . TYR A 1 200 ? 31.229 10.574 -25.556 1.00 87.44 200 TYR A C 1
ATOM 1649 O O . TYR A 1 200 ? 32.035 10.449 -26.476 1.00 87.44 200 TYR A O 1
ATOM 1657 N N . LEU A 1 201 ? 30.201 11.428 -25.621 1.00 85.56 201 LEU A N 1
ATOM 1658 C CA . LEU A 1 201 ? 29.945 12.294 -26.779 1.00 85.56 201 LEU A CA 1
ATOM 1659 C C . LEU A 1 201 ? 31.110 13.248 -27.072 1.00 85.56 201 LEU A C 1
ATOM 1661 O O . LEU A 1 201 ? 31.527 13.361 -28.223 1.00 85.56 201 LEU A O 1
ATOM 1665 N N . VAL A 1 202 ? 31.663 13.893 -26.039 1.00 86.94 202 VAL A N 1
ATOM 1666 C CA . VAL A 1 202 ? 32.808 14.809 -26.187 1.00 86.94 202 VAL A CA 1
ATOM 1667 C C . VAL A 1 202 ? 34.067 14.058 -26.618 1.00 86.94 202 VAL A C 1
ATOM 1669 O O . VAL A 1 202 ? 34.801 14.528 -27.479 1.00 86.94 202 VAL A O 1
ATOM 1672 N N . LYS A 1 203 ? 34.330 12.877 -26.049 1.00 84.69 203 LYS A N 1
ATOM 1673 C CA . LYS A 1 203 ? 35.534 12.101 -26.367 1.00 84.69 203 LYS A CA 1
ATOM 1674 C C . LYS A 1 203 ? 35.509 11.538 -27.787 1.00 84.69 203 LYS A C 1
ATOM 1676 O O . LYS A 1 203 ? 36.551 11.508 -28.437 1.00 84.69 203 LYS A O 1
ATOM 1681 N N . ASN A 1 204 ? 34.357 11.051 -28.250 1.00 78.88 204 ASN A N 1
ATOM 1682 C CA . ASN A 1 204 ? 34.292 10.341 -29.525 1.00 78.88 204 ASN A CA 1
ATOM 1683 C C . ASN A 1 204 ? 34.301 11.272 -30.744 1.00 78.88 204 ASN A C 1
ATOM 1685 O O . ASN A 1 204 ? 34.502 10.774 -31.843 1.00 78.88 204 ASN A O 1
ATOM 1689 N N . ASN A 1 205 ? 34.108 12.592 -30.589 1.00 68.12 205 ASN A N 1
ATOM 1690 C CA . ASN A 1 205 ? 34.200 13.584 -31.678 1.00 68.12 205 ASN A CA 1
ATOM 1691 C C . ASN A 1 205 ? 33.463 13.178 -32.981 1.00 68.12 205 ASN A C 1
ATOM 1693 O O . ASN A 1 205 ? 33.917 13.484 -34.081 1.00 68.12 205 ASN A O 1
ATOM 1697 N N . GLY A 1 206 ? 32.346 12.447 -32.880 1.00 63.00 206 GLY A N 1
ATOM 1698 C CA . GLY A 1 206 ? 31.594 11.951 -34.042 1.00 63.00 206 GLY A CA 1
ATOM 1699 C C . GLY A 1 206 ? 32.213 10.756 -34.786 1.00 63.00 206 GLY A C 1
ATOM 1700 O O . GLY A 1 206 ? 31.701 10.376 -35.835 1.00 63.00 206 GLY A O 1
ATOM 1701 N N . GLN A 1 207 ? 33.282 10.140 -34.273 1.00 65.00 207 GLN A N 1
ATOM 1702 C CA . GLN A 1 207 ? 33.802 8.877 -34.797 1.00 65.00 207 GLN A CA 1
ATOM 1703 C C . GLN A 1 207 ? 32.893 7.715 -34.379 1.00 65.00 207 GLN A C 1
ATOM 1705 O O . GLN A 1 207 ? 32.598 7.524 -33.197 1.00 65.00 207 GLN A O 1
ATOM 1710 N N . ASN A 1 208 ? 32.464 6.919 -35.360 1.00 61.56 208 ASN A N 1
ATOM 1711 C CA . ASN A 1 208 ? 31.684 5.708 -35.123 1.00 61.56 208 ASN A CA 1
ATOM 1712 C C . ASN A 1 208 ? 32.587 4.625 -34.530 1.00 61.56 208 ASN A C 1
ATOM 1714 O O . ASN A 1 208 ? 33.305 3.923 -35.238 1.00 61.56 208 ASN A O 1
ATOM 1718 N N . THR A 1 209 ? 32.556 4.488 -33.212 1.00 67.19 209 THR A N 1
ATOM 1719 C CA . THR A 1 209 ? 33.068 3.294 -32.537 1.00 67.19 209 THR A CA 1
ATOM 1720 C C . THR A 1 209 ? 32.042 2.169 -32.623 1.00 67.19 209 THR A C 1
ATOM 1722 O O . THR A 1 209 ? 30.847 2.431 -32.543 1.00 67.19 209 THR A O 1
ATOM 1725 N N . SER A 1 210 ? 32.507 0.921 -32.657 1.00 68.75 210 SER A N 1
ATOM 1726 C CA . SER A 1 210 ? 31.687 -0.301 -32.780 1.00 68.75 210 SER A CA 1
ATOM 1727 C C . SER A 1 210 ? 30.651 -0.548 -31.669 1.00 68.75 210 SER A C 1
ATOM 1729 O O . SER A 1 210 ? 29.843 -1.475 -31.766 1.00 68.75 210 SER A O 1
ATOM 1731 N N . VAL A 1 211 ? 30.684 0.241 -30.591 1.00 75.81 211 VAL A N 1
ATOM 1732 C CA . VAL A 1 211 ? 29.725 0.191 -29.482 1.00 75.81 211 VAL A CA 1
ATOM 1733 C C . VAL A 1 211 ? 29.203 1.593 -29.224 1.00 75.81 211 VAL A C 1
ATOM 1735 O O . VAL A 1 211 ? 29.970 2.451 -28.799 1.00 75.81 211 VAL A O 1
ATOM 1738 N N . ASN A 1 212 ? 27.905 1.820 -29.409 1.00 79.75 212 ASN A N 1
ATOM 1739 C CA . ASN A 1 212 ? 27.247 3.088 -29.108 1.00 79.75 212 ASN A CA 1
ATOM 1740 C C . ASN A 1 212 ? 26.793 3.129 -27.639 1.00 79.75 212 ASN A C 1
ATOM 1742 O O . ASN A 1 212 ? 25.627 2.911 -27.310 1.00 79.75 212 ASN A O 1
ATOM 1746 N N . LEU A 1 213 ? 27.725 3.419 -26.728 1.00 85.12 213 LEU A N 1
ATOM 1747 C CA . LEU A 1 213 ? 27.427 3.484 -25.289 1.00 85.12 213 LEU A CA 1
ATOM 1748 C C . LEU A 1 213 ? 26.419 4.597 -24.941 1.00 85.12 213 LEU A C 1
ATOM 1750 O O . LEU A 1 213 ? 25.698 4.497 -23.946 1.00 85.12 213 LEU A O 1
ATOM 1754 N N . ASN A 1 214 ? 26.356 5.646 -25.764 1.00 87.00 214 ASN A N 1
ATOM 1755 C CA . ASN A 1 214 ? 25.487 6.795 -25.535 1.00 87.00 214 ASN A CA 1
ATOM 1756 C C . ASN A 1 214 ? 24.002 6.398 -25.517 1.00 87.00 214 ASN A C 1
ATOM 1758 O O . ASN A 1 214 ? 23.286 6.771 -24.589 1.00 87.00 214 ASN A O 1
ATOM 1762 N N . GLY A 1 215 ? 23.552 5.587 -26.484 1.00 87.31 215 GLY A N 1
ATOM 1763 C CA . GLY A 1 215 ? 22.157 5.133 -26.560 1.00 87.31 215 GLY A CA 1
ATOM 1764 C C . GLY A 1 215 ? 21.707 4.388 -25.299 1.00 87.31 215 GLY A C 1
ATOM 1765 O O . GLY A 1 215 ? 20.649 4.679 -24.740 1.00 87.31 215 GLY A O 1
ATOM 1766 N N . ILE A 1 216 ? 22.562 3.500 -24.787 1.00 91.31 216 ILE A N 1
ATOM 1767 C CA . ILE A 1 216 ? 22.308 2.729 -23.562 1.00 91.31 216 ILE A CA 1
ATOM 1768 C C . ILE A 1 216 ? 22.191 3.657 -22.345 1.00 91.31 216 ILE A C 1
ATOM 1770 O O . ILE A 1 216 ? 21.242 3.544 -21.569 1.00 91.31 216 ILE A O 1
ATOM 1774 N N . MET A 1 217 ? 23.131 4.591 -22.176 1.00 93.81 217 MET A N 1
ATOM 1775 C CA . MET A 1 217 ? 23.150 5.496 -21.018 1.00 93.81 217 MET A CA 1
ATOM 1776 C C . MET A 1 217 ? 21.953 6.451 -21.009 1.00 93.81 217 MET A C 1
ATOM 1778 O O . MET A 1 217 ? 21.329 6.643 -19.963 1.00 93.81 217 MET A O 1
ATOM 1782 N N . VAL A 1 218 ? 21.587 7.002 -22.172 1.00 92.25 218 VAL A N 1
ATOM 1783 C CA . VAL A 1 218 ? 20.395 7.851 -22.323 1.00 92.25 218 VAL A CA 1
ATOM 1784 C C . VAL A 1 218 ? 19.127 7.057 -22.016 1.00 92.25 218 VAL A C 1
ATOM 1786 O O . VAL A 1 218 ? 18.266 7.542 -21.283 1.00 92.25 218 VAL A O 1
ATOM 1789 N N . PHE A 1 219 ? 19.018 5.821 -22.509 1.00 93.88 219 PHE A N 1
ATOM 1790 C CA . PHE A 1 219 ? 17.869 4.967 -22.223 1.00 93.88 219 PHE A CA 1
ATOM 1791 C C . PHE A 1 219 ? 17.720 4.671 -20.724 1.00 93.88 219 PHE A C 1
ATOM 1793 O O . PHE A 1 219 ? 16.615 4.780 -20.182 1.00 93.88 219 PHE A O 1
ATOM 1800 N N . ILE A 1 220 ? 18.817 4.326 -20.038 1.00 95.12 220 ILE A N 1
ATOM 1801 C CA . ILE A 1 220 ? 18.807 4.078 -18.589 1.00 95.12 220 ILE A CA 1
ATOM 1802 C C . ILE A 1 220 ? 18.372 5.344 -17.844 1.00 95.12 220 ILE A C 1
ATOM 1804 O O . ILE A 1 220 ? 17.485 5.271 -16.993 1.00 95.12 220 ILE A O 1
ATOM 1808 N N . ALA A 1 221 ? 18.937 6.506 -18.188 1.00 96.25 221 ALA A N 1
ATOM 1809 C CA . ALA A 1 221 ? 18.577 7.776 -17.563 1.00 96.25 221 ALA A CA 1
ATOM 1810 C C . ALA A 1 221 ? 17.084 8.103 -17.747 1.00 96.25 221 ALA A C 1
ATOM 1812 O O . ALA A 1 221 ? 16.394 8.365 -16.763 1.00 96.25 221 ALA A O 1
ATOM 1813 N N . THR A 1 222 ? 16.556 8.015 -18.972 1.00 95.19 222 THR A N 1
ATOM 1814 C CA . THR A 1 222 ? 15.133 8.272 -19.261 1.00 95.19 222 THR A CA 1
ATOM 1815 C C . THR A 1 222 ? 14.214 7.279 -18.549 1.00 95.19 222 THR A C 1
ATOM 1817 O O . THR A 1 222 ? 13.192 7.673 -17.987 1.00 95.19 222 THR A O 1
ATOM 1820 N N . SER A 1 223 ? 14.591 5.999 -18.499 1.00 94.56 223 SER A N 1
ATOM 1821 C CA . SER A 1 223 ? 13.825 4.975 -17.778 1.00 94.56 223 SER A CA 1
ATOM 1822 C C . SER A 1 223 ? 13.786 5.248 -16.273 1.00 94.56 223 SER A C 1
ATOM 1824 O O . SER A 1 223 ? 12.734 5.131 -15.648 1.00 94.56 223 SER A O 1
ATOM 1826 N N . LEU A 1 224 ? 14.912 5.656 -15.679 1.00 95.44 224 LEU A N 1
ATOM 1827 C CA . LEU A 1 224 ? 14.973 6.039 -14.268 1.00 95.44 224 LEU A CA 1
ATOM 1828 C C . LEU A 1 224 ? 14.143 7.294 -13.979 1.00 95.44 224 LEU A C 1
ATOM 1830 O O . LEU A 1 224 ? 13.447 7.322 -12.967 1.00 95.44 224 LEU A O 1
ATOM 1834 N N . ILE A 1 225 ? 14.158 8.293 -14.867 1.00 95.69 225 ILE A N 1
ATOM 1835 C CA . ILE A 1 225 ? 13.295 9.481 -14.761 1.00 95.69 225 ILE A CA 1
ATOM 1836 C C . ILE A 1 225 ? 11.820 9.062 -14.764 1.00 95.69 225 ILE A C 1
ATOM 1838 O O . ILE A 1 225 ? 11.067 9.457 -13.873 1.00 95.69 225 ILE A O 1
ATOM 1842 N N . ALA A 1 226 ? 11.416 8.194 -15.696 1.00 92.62 226 ALA A N 1
ATOM 1843 C CA . ALA A 1 226 ? 10.054 7.670 -15.745 1.00 92.62 226 ALA A CA 1
ATOM 1844 C C . ALA A 1 226 ? 9.677 6.909 -14.459 1.00 92.62 226 ALA A C 1
ATOM 1846 O O . ALA A 1 226 ? 8.567 7.060 -13.954 1.00 92.62 226 ALA A O 1
ATOM 1847 N N . ILE A 1 227 ? 10.600 6.132 -13.879 1.00 91.88 227 ILE A N 1
ATOM 1848 C CA . ILE A 1 227 ? 10.393 5.453 -12.589 1.00 91.88 227 ILE A CA 1
ATOM 1849 C C . ILE A 1 227 ? 10.221 6.467 -11.448 1.00 91.88 227 ILE A C 1
ATOM 1851 O O . ILE A 1 227 ? 9.348 6.277 -10.597 1.00 91.88 227 ILE A O 1
ATOM 1855 N N . VAL A 1 228 ? 11.022 7.537 -11.413 1.00 92.75 228 VAL A N 1
ATOM 1856 C CA . VAL A 1 228 ? 10.909 8.598 -10.399 1.00 92.75 228 VAL A CA 1
ATOM 1857 C C . VAL A 1 228 ? 9.538 9.267 -10.470 1.00 92.75 228 VAL A C 1
ATOM 1859 O O . VAL A 1 228 ? 8.897 9.402 -9.426 1.00 92.75 228 VAL A O 1
ATOM 1862 N N . GLU A 1 229 ? 9.054 9.593 -11.669 1.00 90.56 229 GLU A N 1
ATOM 1863 C CA . GLU A 1 229 ? 7.721 10.182 -11.849 1.00 90.56 229 GLU A CA 1
ATOM 1864 C C . GLU A 1 229 ? 6.585 9.208 -11.534 1.00 90.56 229 GLU A C 1
ATOM 1866 O O . GLU A 1 229 ? 5.573 9.574 -10.937 1.00 90.56 229 GLU A O 1
ATOM 1871 N N . LEU A 1 230 ? 6.767 7.927 -11.848 1.00 87.25 230 LEU A N 1
ATOM 1872 C CA . LEU A 1 230 ? 5.776 6.901 -11.546 1.00 87.25 230 LEU A CA 1
ATOM 1873 C C . LEU A 1 230 ? 5.597 6.675 -10.037 1.00 87.25 230 LEU A C 1
ATOM 1875 O O . LEU A 1 230 ? 4.484 6.461 -9.534 1.00 87.25 230 LEU A O 1
ATOM 1879 N N . TYR A 1 231 ? 6.707 6.633 -9.301 1.00 87.81 231 TYR A N 1
ATOM 1880 C CA . TYR A 1 231 ? 6.671 6.374 -7.866 1.00 87.81 231 TYR A CA 1
ATOM 1881 C C . TYR A 1 231 ? 6.484 7.644 -7.041 1.00 87.81 231 TYR A C 1
ATOM 1883 O O . TYR A 1 231 ? 5.958 7.527 -5.934 1.00 87.81 231 TYR A O 1
ATOM 1891 N N . LYS A 1 232 ? 6.865 8.819 -7.559 1.00 91.06 232 LYS A N 1
ATOM 1892 C CA . LYS A 1 232 ? 6.886 10.097 -6.831 1.00 91.06 232 LYS A CA 1
ATOM 1893 C C . LYS A 1 232 ? 7.553 9.932 -5.459 1.00 91.06 232 LYS A C 1
ATOM 1895 O O . LYS A 1 232 ? 6.952 10.170 -4.411 1.00 91.06 232 LYS A O 1
ATOM 1900 N N . PHE A 1 233 ? 8.801 9.448 -5.449 1.00 92.38 233 PHE A N 1
ATOM 1901 C CA . PHE A 1 233 ? 9.506 9.042 -4.220 1.00 92.38 233 PHE A CA 1
ATOM 1902 C C . PHE A 1 233 ? 9.527 10.126 -3.133 1.00 92.38 233 PHE A C 1
ATOM 1904 O O . PHE A 1 233 ? 9.361 9.814 -1.953 1.00 92.38 233 PHE A O 1
ATOM 1911 N N . LYS A 1 234 ? 9.692 11.394 -3.531 1.00 92.00 234 LYS A N 1
ATOM 1912 C CA . LYS A 1 234 ? 9.688 12.548 -2.624 1.00 92.00 234 LYS A CA 1
ATOM 1913 C C . LYS A 1 234 ? 8.335 12.721 -1.929 1.00 92.00 234 LYS A C 1
ATOM 1915 O O . LYS A 1 234 ? 8.301 12.851 -0.707 1.00 92.00 234 LYS A O 1
ATOM 1920 N N . ASP A 1 235 ? 7.240 12.643 -2.680 1.00 91.50 235 ASP A N 1
ATOM 1921 C CA . ASP A 1 235 ? 5.881 12.798 -2.151 1.00 91.50 235 ASP A CA 1
ATOM 1922 C C . ASP A 1 235 ? 5.529 11.677 -1.172 1.00 91.50 235 ASP A C 1
ATOM 1924 O O . ASP A 1 235 ? 4.931 11.931 -0.123 1.00 91.50 235 ASP A O 1
ATOM 1928 N N . LEU A 1 236 ? 5.929 10.440 -1.495 1.00 91.50 236 LEU A N 1
ATOM 1929 C CA . LEU A 1 236 ? 5.756 9.283 -0.614 1.00 91.50 236 LEU A CA 1
ATOM 1930 C C . LEU A 1 236 ? 6.583 9.426 0.663 1.00 91.50 236 LEU A C 1
ATOM 1932 O O . LEU A 1 236 ? 6.066 9.211 1.757 1.00 91.50 236 LEU A O 1
ATOM 1936 N N . HIS A 1 237 ? 7.856 9.809 0.545 1.00 93.94 237 HIS A N 1
ATOM 1937 C CA . HIS A 1 237 ? 8.714 10.054 1.702 1.00 93.94 237 HIS A CA 1
ATOM 1938 C C . HIS A 1 237 ? 8.087 11.076 2.661 1.00 93.94 237 HIS A C 1
ATOM 1940 O O . HIS A 1 237 ? 8.010 10.807 3.862 1.00 93.94 237 HIS A O 1
ATOM 1946 N N . GLN A 1 238 ? 7.615 12.208 2.126 1.00 93.31 238 GLN A N 1
ATOM 1947 C CA . GLN A 1 238 ? 7.005 13.287 2.903 1.00 93.31 238 GLN A CA 1
ATOM 1948 C C . GLN A 1 238 ? 5.698 12.858 3.572 1.00 93.31 238 GLN A C 1
ATOM 1950 O O . GLN A 1 238 ? 5.534 13.100 4.765 1.00 93.31 238 GLN A O 1
ATOM 1955 N N . ALA A 1 239 ? 4.801 12.184 2.842 1.00 91.75 239 ALA A N 1
ATOM 1956 C CA . ALA A 1 239 ? 3.543 11.691 3.404 1.00 91.75 239 ALA A CA 1
ATOM 1957 C C . ALA A 1 239 ? 3.795 10.744 4.585 1.00 91.75 239 ALA A C 1
ATOM 1959 O O . ALA A 1 239 ? 3.292 10.969 5.682 1.00 91.75 239 ALA A O 1
ATOM 1960 N N . TYR A 1 240 ? 4.660 9.742 4.401 1.00 94.06 240 TYR A N 1
ATOM 1961 C CA . TYR A 1 240 ? 4.970 8.790 5.465 1.00 94.06 240 TYR A CA 1
ATOM 1962 C C . TYR A 1 240 ? 5.733 9.416 6.637 1.00 94.06 240 TYR A C 1
ATOM 1964 O O . TYR A 1 240 ? 5.518 9.017 7.781 1.00 94.06 240 TYR A O 1
ATOM 1972 N N . ALA A 1 241 ? 6.610 10.394 6.384 1.00 95.56 241 ALA A N 1
ATOM 1973 C CA . ALA A 1 241 ? 7.300 11.125 7.446 1.00 95.56 241 ALA A CA 1
ATOM 1974 C C . ALA A 1 241 ? 6.316 11.926 8.311 1.00 95.56 241 ALA A C 1
ATOM 1976 O O . ALA A 1 241 ? 6.411 11.878 9.539 1.00 95.56 241 ALA A O 1
ATOM 1977 N N . LEU A 1 242 ? 5.359 12.611 7.675 1.00 95.00 242 LEU A N 1
ATOM 1978 C CA . LEU A 1 242 ? 4.329 13.387 8.358 1.00 95.00 242 LEU A CA 1
ATOM 1979 C C . LEU A 1 242 ? 3.437 12.484 9.215 1.00 95.00 242 LEU A C 1
ATOM 1981 O O . LEU A 1 242 ? 3.306 12.719 10.413 1.00 95.00 242 LEU A O 1
ATOM 1985 N N . THR A 1 243 ? 2.899 11.399 8.649 1.00 95.12 243 THR A N 1
ATOM 1986 C CA . THR A 1 243 ? 2.049 10.459 9.399 1.00 95.12 243 THR A CA 1
ATOM 1987 C C . THR A 1 243 ? 2.803 9.806 10.558 1.00 95.12 243 THR A C 1
ATOM 1989 O O . THR A 1 243 ? 2.254 9.64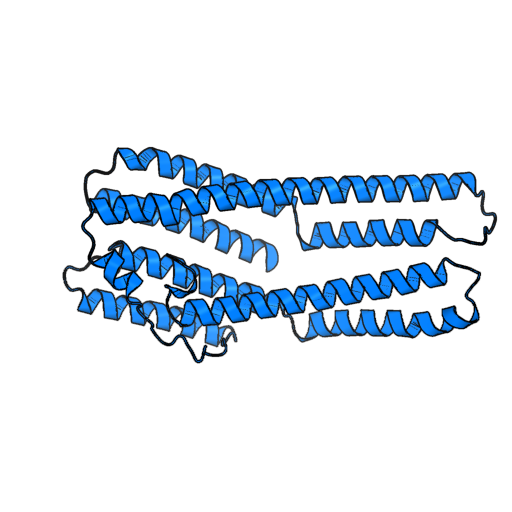6 11.645 1.00 95.12 243 THR A O 1
ATOM 1992 N N . HIS A 1 244 ? 4.088 9.482 10.378 1.00 95.88 244 HIS A N 1
ATOM 1993 C CA . HIS A 1 244 ? 4.942 9.015 11.472 1.00 95.88 244 HIS A CA 1
ATOM 1994 C C . HIS A 1 244 ? 5.060 10.048 12.606 1.00 95.88 244 HIS A C 1
ATOM 1996 O O . HIS A 1 244 ? 5.013 9.677 13.780 1.00 95.88 244 HIS A O 1
ATOM 2002 N N . GLN A 1 245 ? 5.237 11.333 12.285 1.00 95.38 245 GLN A N 1
ATOM 2003 C CA . GLN A 1 245 ? 5.300 12.398 13.289 1.00 95.38 245 GLN A CA 1
ATOM 2004 C C . GLN A 1 245 ? 3.956 12.575 14.000 1.00 95.38 245 GLN A C 1
ATOM 2006 O O . GLN A 1 245 ? 3.931 12.562 15.230 1.00 95.38 245 GLN A O 1
ATOM 2011 N N . GLU A 1 246 ? 2.848 12.648 13.255 1.00 94.88 246 GLU A N 1
ATOM 2012 C CA . GLU A 1 246 ? 1.494 12.735 13.818 1.00 94.88 246 GLU A CA 1
ATOM 2013 C C . GLU A 1 246 ? 1.212 11.579 14.787 1.00 94.88 246 GLU A C 1
ATOM 2015 O O . GLU A 1 246 ? 0.798 11.807 15.923 1.00 94.88 246 GLU A O 1
ATOM 2020 N N . LEU A 1 247 ? 1.507 10.337 14.387 1.00 95.31 247 LEU A N 1
ATOM 2021 C CA . LEU A 1 247 ? 1.280 9.168 15.237 1.00 95.31 247 LEU A CA 1
ATOM 2022 C C . LEU A 1 247 ? 2.173 9.146 16.478 1.00 95.31 247 LEU A C 1
ATOM 2024 O O . LEU A 1 247 ? 1.718 8.710 17.535 1.00 95.31 247 LEU A O 1
ATOM 2028 N N . ASN A 1 248 ? 3.415 9.629 16.395 1.00 95.31 248 ASN A N 1
ATOM 2029 C CA . ASN A 1 248 ? 4.257 9.768 17.584 1.00 95.31 248 ASN A CA 1
ATOM 2030 C C . ASN A 1 248 ? 3.707 10.821 18.549 1.00 95.31 248 ASN A C 1
ATOM 2032 O O . ASN A 1 248 ? 3.694 10.572 19.752 1.00 95.31 248 ASN A O 1
ATOM 2036 N N . ILE A 1 249 ? 3.213 11.957 18.040 1.00 94.44 249 ILE A N 1
ATOM 2037 C CA . ILE A 1 249 ? 2.561 12.983 18.867 1.00 94.44 249 ILE A CA 1
ATOM 2038 C C . ILE A 1 249 ? 1.335 12.387 19.558 1.00 94.44 249 ILE A C 1
ATOM 2040 O O . ILE A 1 249 ? 1.206 12.521 20.774 1.00 94.44 249 ILE A O 1
ATOM 2044 N N . ILE A 1 250 ? 0.480 11.674 18.818 1.00 93.31 250 ILE A N 1
ATOM 2045 C CA . ILE A 1 250 ? -0.695 10.997 19.383 1.00 93.31 250 ILE A CA 1
ATOM 2046 C C . ILE A 1 250 ? -0.246 10.008 20.467 1.00 93.31 250 ILE A C 1
ATOM 2048 O O . ILE A 1 250 ? -0.729 10.084 21.596 1.00 93.31 250 ILE A O 1
ATOM 2052 N N . LYS A 1 251 ? 0.757 9.161 20.185 1.00 94.44 251 LYS A N 1
ATOM 2053 C CA . LYS A 1 251 ? 1.310 8.174 21.130 1.00 94.44 251 LYS A CA 1
ATOM 2054 C C . LYS A 1 251 ? 1.751 8.794 22.462 1.00 94.44 251 LYS A C 1
ATOM 2056 O O . LYS A 1 251 ? 1.589 8.134 23.487 1.00 94.44 251 LYS A O 1
ATOM 2061 N N . THR A 1 252 ? 2.258 10.032 22.495 1.00 91.31 252 THR A N 1
ATOM 2062 C CA . THR A 1 252 ? 2.664 10.680 23.765 1.00 91.31 252 THR A CA 1
ATOM 2063 C C . THR A 1 252 ? 1.518 10.796 24.775 1.00 91.31 252 THR A C 1
ATOM 2065 O O . THR A 1 252 ? 1.744 10.684 25.978 1.00 91.31 252 THR A O 1
ATOM 2068 N N . ARG A 1 253 ? 0.273 10.932 24.300 1.00 88.56 253 ARG A N 1
ATOM 2069 C CA . ARG A 1 253 ? -0.924 11.065 25.145 1.00 88.56 253 ARG A CA 1
ATOM 2070 C C . ARG A 1 253 ? -1.373 9.742 25.764 1.00 88.56 253 ARG A C 1
ATOM 2072 O O . ARG A 1 253 ? -2.200 9.746 26.670 1.00 88.56 253 ARG A O 1
ATOM 2079 N N . PHE A 1 254 ? -0.818 8.613 25.320 1.00 88.88 254 PHE A N 1
ATOM 2080 C CA . PHE A 1 254 ? -1.253 7.283 25.744 1.00 88.88 254 PHE A CA 1
ATOM 2081 C C . PHE A 1 254 ? -1.154 7.069 27.263 1.00 88.88 254 PHE A C 1
ATOM 2083 O O . PHE A 1 254 ? -2.042 6.458 27.856 1.00 88.88 254 PHE A O 1
ATOM 2090 N N . GLY A 1 255 ? -0.105 7.598 27.905 1.00 82.44 255 GLY A N 1
ATOM 2091 C CA . GLY A 1 255 ? 0.108 7.462 29.352 1.00 82.44 255 GLY A CA 1
ATOM 2092 C C . GLY A 1 255 ? -0.902 8.222 30.221 1.00 82.44 255 GLY A C 1
ATOM 2093 O O . GLY A 1 255 ? -1.014 7.936 31.407 1.00 82.44 255 GLY A O 1
ATOM 2094 N N . ILE A 1 256 ? -1.649 9.164 29.637 1.00 88.62 256 ILE A N 1
ATOM 2095 C CA . ILE A 1 256 ? -2.612 10.024 30.344 1.00 88.62 256 ILE A CA 1
ATOM 2096 C C . ILE A 1 256 ? -4.023 9.408 30.321 1.00 88.62 256 ILE A C 1
ATOM 2098 O O . ILE A 1 256 ? -4.890 9.794 31.097 1.00 88.62 256 ILE A O 1
ATOM 2102 N N . ILE A 1 257 ? -4.268 8.416 29.461 1.00 90.25 257 ILE A N 1
ATOM 21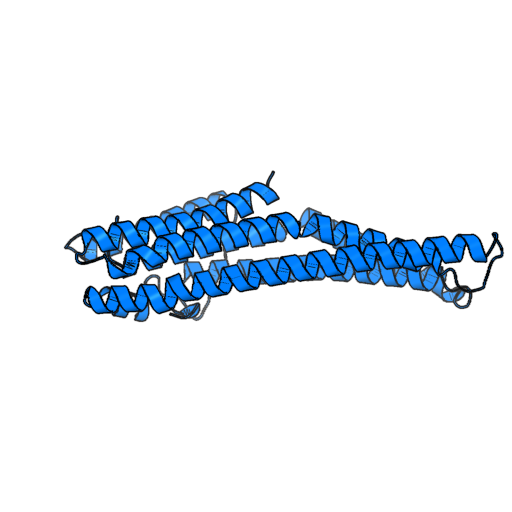03 C CA . ILE A 1 257 ? -5.582 7.788 29.296 1.00 90.25 257 ILE A CA 1
ATOM 2104 C C . ILE A 1 257 ? -5.919 6.972 30.548 1.00 90.25 257 ILE A C 1
ATOM 2106 O O . ILE A 1 257 ? -5.249 5.974 30.812 1.00 90.25 257 ILE A O 1
ATOM 2110 N N . GLN A 1 258 ? -6.980 7.330 31.271 1.00 87.06 258 GLN A N 1
ATOM 2111 C CA . GLN A 1 258 ? -7.437 6.595 32.463 1.00 87.06 258 GLN A CA 1
ATOM 2112 C C . GLN A 1 258 ? -8.772 5.877 32.236 1.00 87.06 258 GLN A C 1
ATOM 2114 O O . GLN A 1 258 ? -8.961 4.756 32.699 1.00 87.06 258 GLN A O 1
ATOM 2119 N N . ASP A 1 259 ? -9.670 6.484 31.466 1.00 90.88 259 ASP A N 1
ATOM 2120 C CA . ASP A 1 259 ? -11.045 6.028 31.273 1.00 90.88 259 ASP A CA 1
ATOM 2121 C C . ASP A 1 259 ? -11.339 5.581 29.825 1.00 90.88 259 ASP A C 1
ATOM 2123 O O . ASP A 1 259 ? -10.575 5.843 28.889 1.00 90.88 259 ASP A O 1
ATOM 2127 N N . GLN A 1 260 ? -12.476 4.899 29.638 1.00 89.94 260 GLN A N 1
ATOM 2128 C CA . GLN A 1 260 ? -12.924 4.391 28.334 1.00 89.94 260 GLN A CA 1
ATOM 2129 C C . GLN A 1 260 ? -13.180 5.522 27.326 1.00 89.94 260 GLN A C 1
ATOM 2131 O O . GLN A 1 260 ? -12.898 5.348 26.144 1.00 89.94 260 GLN A O 1
ATOM 2136 N N . ARG A 1 261 ? -13.676 6.689 27.757 1.00 91.00 261 ARG A N 1
ATOM 2137 C CA . ARG A 1 261 ? -13.991 7.801 26.847 1.00 91.00 261 ARG A CA 1
ATOM 2138 C C . ARG A 1 261 ? -12.713 8.412 26.280 1.00 91.00 261 ARG A C 1
ATOM 2140 O O . ARG A 1 261 ? -12.610 8.584 25.066 1.00 91.00 261 ARG A O 1
ATOM 2147 N N . SER A 1 262 ? -11.722 8.655 27.134 1.00 92.12 262 SER A N 1
ATOM 2148 C CA . SER A 1 262 ? -10.388 9.107 26.723 1.00 92.12 262 SER A CA 1
ATOM 2149 C C . SER A 1 262 ? -9.697 8.092 25.808 1.00 92.12 262 SER A C 1
ATOM 2151 O O . SER A 1 262 ? -9.046 8.475 24.835 1.00 92.12 262 SER A O 1
ATOM 2153 N N . PHE A 1 263 ? -9.865 6.789 26.071 1.00 94.25 263 PHE A N 1
ATOM 2154 C CA . PHE A 1 263 ? -9.352 5.744 25.182 1.00 94.25 263 PHE A CA 1
ATOM 2155 C C . PHE A 1 263 ? -10.045 5.768 23.818 1.00 94.25 263 PHE A C 1
ATOM 2157 O O . PHE A 1 263 ? -9.373 5.708 22.789 1.00 94.25 263 PHE A O 1
ATOM 2164 N N . ASN A 1 264 ? -11.368 5.924 23.799 1.00 93.25 264 ASN A N 1
ATOM 2165 C CA . ASN A 1 264 ? -12.129 5.962 22.560 1.00 93.25 264 ASN A CA 1
ATOM 2166 C C . ASN A 1 264 ? -11.710 7.137 21.673 1.00 93.25 264 ASN A C 1
ATOM 2168 O O . ASN A 1 264 ? -11.476 6.957 20.477 1.00 93.25 264 ASN A O 1
ATOM 2172 N N . GLN A 1 265 ? -11.548 8.321 22.268 1.00 92.56 265 GLN A N 1
ATOM 2173 C CA . GLN A 1 265 ? -11.059 9.498 21.557 1.00 92.56 265 GLN A CA 1
ATOM 2174 C C . GLN A 1 265 ? -9.649 9.278 20.995 1.00 92.56 265 GLN A C 1
ATOM 2176 O O . GLN A 1 265 ? -9.399 9.590 19.833 1.00 92.56 265 GLN A O 1
ATOM 2181 N N . PHE A 1 266 ? -8.743 8.684 21.776 1.00 94.75 266 PHE A N 1
ATOM 2182 C CA . PHE A 1 266 ? -7.393 8.368 21.312 1.00 94.75 266 PHE A CA 1
ATOM 2183 C C . PHE A 1 266 ? -7.394 7.438 20.090 1.00 94.75 266 PHE A C 1
ATOM 2185 O O . PHE A 1 266 ? -6.691 7.702 19.114 1.00 94.75 266 PHE A O 1
ATOM 2192 N N . VAL A 1 267 ? -8.185 6.360 20.123 1.00 95.50 267 VAL A N 1
ATOM 2193 C CA . VAL A 1 267 ? -8.269 5.411 19.001 1.00 95.50 267 VAL A CA 1
ATOM 2194 C C . VAL A 1 267 ? -8.886 6.078 17.770 1.00 95.50 267 VAL A C 1
ATOM 2196 O O . VAL A 1 267 ? -8.392 5.873 16.664 1.00 95.50 267 VAL A O 1
ATOM 2199 N N . LEU A 1 268 ? -9.918 6.913 17.941 1.00 93.50 268 LEU A N 1
ATOM 2200 C CA . LEU A 1 268 ? -10.506 7.687 16.843 1.00 93.50 268 LEU A CA 1
ATOM 2201 C C . LEU A 1 268 ? -9.484 8.626 16.197 1.00 93.50 268 LEU A C 1
ATOM 2203 O O . LEU A 1 268 ? -9.337 8.608 14.976 1.00 93.50 268 LEU A O 1
ATOM 2207 N N . GLU A 1 269 ? -8.750 9.404 16.997 1.00 93.75 269 GLU A N 1
ATOM 2208 C CA . GLU A 1 269 ? -7.706 10.313 16.507 1.00 93.75 269 GLU A CA 1
ATOM 2209 C C . GLU A 1 269 ? -6.608 9.547 15.749 1.00 93.75 269 GLU A C 1
ATOM 2211 O O . GLU A 1 269 ? -6.202 9.955 14.656 1.00 93.75 269 GLU A O 1
ATOM 2216 N N . ALA A 1 270 ? -6.162 8.409 16.290 1.00 94.62 270 ALA A N 1
ATOM 2217 C CA . ALA A 1 270 ? -5.135 7.579 15.671 1.00 94.62 270 ALA A CA 1
ATOM 2218 C C . ALA A 1 270 ? -5.596 6.945 14.349 1.00 94.62 270 ALA A C 1
ATOM 2220 O O . ALA A 1 270 ? -4.902 7.051 13.335 1.00 94.62 270 ALA A O 1
ATOM 2221 N N . GLU A 1 271 ? -6.772 6.312 14.323 1.00 94.62 271 GLU A N 1
ATOM 2222 C CA . GLU A 1 271 ? -7.313 5.697 13.107 1.00 94.62 271 GLU A CA 1
ATOM 2223 C C . GLU A 1 271 ? -7.676 6.742 12.046 1.00 94.62 271 GLU A C 1
ATOM 2225 O O . GLU A 1 271 ? -7.518 6.481 10.851 1.00 94.62 271 GLU A O 1
ATOM 2230 N N . GLN A 1 272 ? -8.099 7.945 12.447 1.00 92.31 272 GLN A N 1
ATOM 2231 C CA . GLN A 1 272 ? -8.317 9.050 11.518 1.00 92.31 272 GLN A CA 1
ATOM 2232 C C . GLN A 1 272 ? -6.997 9.527 10.902 1.00 92.31 272 GLN A C 1
ATOM 2234 O O . GLN A 1 272 ? -6.947 9.736 9.691 1.00 92.31 272 GLN A O 1
ATOM 2239 N N . ALA A 1 273 ? -5.924 9.660 11.689 1.00 92.12 273 ALA A N 1
ATOM 2240 C CA . ALA A 1 273 ? -4.602 10.012 11.167 1.00 92.12 273 ALA A CA 1
ATOM 2241 C C . ALA A 1 273 ? -4.086 8.969 10.158 1.00 92.12 273 ALA A C 1
ATOM 2243 O O . ALA A 1 273 ? -3.605 9.337 9.085 1.00 92.12 273 ALA A O 1
ATOM 2244 N N . ILE A 1 274 ? -4.264 7.674 10.453 1.00 92.44 274 ILE A N 1
ATOM 2245 C CA . ILE A 1 274 ? -3.929 6.573 9.533 1.00 92.44 274 ILE A CA 1
ATOM 2246 C C . ILE A 1 274 ? -4.781 6.651 8.258 1.00 92.44 274 ILE A C 1
ATOM 2248 O O . ILE A 1 274 ? -4.254 6.589 7.149 1.00 92.44 274 ILE A O 1
ATOM 2252 N N . SER A 1 275 ? -6.092 6.849 8.399 1.00 89.38 275 SER A N 1
ATOM 2253 C CA . SER A 1 275 ? -7.014 6.912 7.259 1.00 89.38 275 SER A CA 1
ATOM 2254 C C . SER A 1 275 ? -6.729 8.109 6.346 1.00 89.38 275 SER A C 1
ATOM 2256 O O . SER A 1 275 ? -6.776 7.969 5.126 1.00 89.38 275 SER A O 1
ATOM 2258 N N . ARG A 1 276 ? -6.382 9.279 6.908 1.00 87.44 276 ARG A N 1
ATOM 2259 C CA . ARG A 1 276 ? -6.025 10.479 6.128 1.00 87.44 276 ARG A CA 1
ATOM 2260 C C . ARG A 1 276 ? -4.842 10.233 5.195 1.00 87.44 276 ARG A C 1
ATOM 2262 O O . ARG A 1 276 ? -4.890 10.693 4.056 1.00 87.44 276 ARG A O 1
ATOM 2269 N N . GLU A 1 277 ? -3.813 9.512 5.647 1.00 86.44 277 GLU A N 1
ATOM 2270 C CA . GLU A 1 277 ? -2.666 9.152 4.799 1.00 86.44 277 GLU A CA 1
ATOM 2271 C C . GLU A 1 277 ? -3.126 8.370 3.570 1.00 86.44 277 GLU A C 1
ATOM 2273 O O . GLU A 1 277 ? -2.798 8.742 2.444 1.00 86.44 277 GLU A O 1
ATOM 2278 N N . HIS A 1 278 ? -3.954 7.345 3.775 1.00 80.75 278 HIS A N 1
ATOM 2279 C CA . HIS A 1 278 ? -4.462 6.508 2.693 1.00 80.75 278 HIS A CA 1
ATOM 2280 C C . HIS A 1 278 ? -5.313 7.302 1.692 1.00 80.75 278 HIS A C 1
ATOM 2282 O O . HIS A 1 278 ? -5.156 7.132 0.479 1.00 80.75 278 HIS A O 1
ATOM 2288 N N . THR A 1 279 ? -6.165 8.213 2.169 1.00 79.50 279 THR A N 1
ATOM 2289 C CA . THR A 1 279 ? -6.993 9.060 1.297 1.00 79.50 279 THR A CA 1
ATOM 2290 C C . THR A 1 279 ? -6.151 10.070 0.517 1.00 79.50 279 THR A C 1
ATOM 2292 O O . THR A 1 279 ? -6.346 10.230 -0.688 1.00 79.50 279 THR A O 1
ATOM 2295 N N . MET A 1 280 ? -5.175 10.722 1.162 1.00 77.81 280 MET A N 1
ATOM 2296 C CA . MET A 1 280 ? -4.251 11.641 0.484 1.00 77.81 280 MET A CA 1
ATOM 2297 C C . MET A 1 280 ? -3.400 10.917 -0.560 1.00 77.81 280 MET A C 1
ATOM 2299 O O . MET A 1 280 ? -3.166 11.444 -1.649 1.00 77.81 280 MET A O 1
ATOM 2303 N N . TRP A 1 281 ? -2.954 9.701 -0.250 1.00 73.38 281 TRP A N 1
ATOM 2304 C CA . TRP A 1 281 ? -2.215 8.865 -1.185 1.00 73.38 281 TRP A CA 1
ATOM 2305 C C . TRP A 1 281 ? -3.047 8.522 -2.426 1.00 73.38 281 TRP A C 1
ATOM 2307 O O . TRP A 1 281 ? -2.542 8.617 -3.545 1.00 73.38 281 TRP A O 1
ATOM 2317 N N . LEU A 1 282 ? -4.324 8.174 -2.235 1.00 68.44 282 LEU A N 1
ATOM 2318 C CA . LEU A 1 282 ? -5.248 7.877 -3.327 1.00 68.44 282 LEU A CA 1
ATOM 2319 C C . LEU A 1 282 ? -5.499 9.119 -4.200 1.00 68.44 282 LEU A C 1
ATOM 2321 O O . LEU A 1 282 ? -5.392 9.041 -5.423 1.00 68.44 282 LEU A O 1
ATOM 2325 N N . ALA A 1 283 ? -5.751 10.275 -3.579 1.00 70.12 283 ALA A N 1
ATOM 2326 C CA . ALA A 1 283 ? -6.005 11.534 -4.281 1.00 70.12 283 ALA A CA 1
ATOM 2327 C C . ALA A 1 283 ? -4.835 11.952 -5.192 1.00 70.12 283 ALA A C 1
ATOM 2329 O O . ALA A 1 283 ? -5.056 12.341 -6.334 1.00 70.12 283 ALA A O 1
ATOM 2330 N N . ARG A 1 284 ? -3.584 11.789 -4.737 1.00 68.31 284 ARG A N 1
ATOM 2331 C CA . ARG A 1 284 ? -2.362 12.141 -5.498 1.00 68.31 284 ARG A CA 1
ATOM 2332 C C . ARG A 1 284 ? -2.077 11.264 -6.722 1.00 68.31 284 ARG A C 1
ATOM 2334 O O . ARG A 1 284 ? -1.150 11.565 -7.479 1.00 68.31 284 ARG A O 1
ATOM 2341 N N . ARG A 1 285 ? -2.774 10.132 -6.855 1.00 66.94 285 ARG A N 1
ATOM 2342 C CA . ARG A 1 285 ? -2.610 9.192 -7.975 1.00 66.94 285 ARG A CA 1
ATOM 2343 C C . ARG A 1 285 ? -3.795 9.171 -8.934 1.00 66.94 285 ARG A C 1
ATOM 2345 O O . ARG A 1 285 ? -3.653 8.629 -10.024 1.00 66.94 285 ARG A O 1
ATOM 2352 N N . ILE A 1 286 ? -4.943 9.699 -8.513 1.00 56.06 286 ILE A N 1
ATOM 2353 C CA . ILE A 1 286 ? -6.139 9.829 -9.353 1.00 56.06 286 ILE A CA 1
ATOM 2354 C C . ILE A 1 286 ? -6.219 11.226 -9.990 1.00 56.06 286 ILE A C 1
ATOM 2356 O O . ILE A 1 286 ? -6.764 11.333 -11.086 1.00 56.06 286 ILE A O 1
ATOM 2360 N N . GLY A 1 287 ? -5.689 12.259 -9.322 1.00 38.16 287 GLY A N 1
ATOM 2361 C CA . GLY A 1 287 ? -5.495 13.602 -9.886 1.00 38.16 287 GLY A CA 1
ATOM 2362 C C . GLY A 1 287 ? -4.202 13.714 -10.676 1.00 38.16 287 GLY A C 1
ATOM 2363 O O . GLY A 1 287 ? -4.249 14.360 -11.741 1.00 38.16 287 GLY A O 1
#

Secondary structure (DSSP, 8-state):
--GGGS-HHHHHHHHHHHHHHHHHHHHHHHHHHHHHHHHHHHTBGGGHHHHTTHHHHHHHHHHHHHHHHHH-HHHHHHHHHHHHHHHHHHHHHHHTT-TTS--S-HHHHHHHHHHHHHHHHHHHHHTT--PPPPTT---SS-HHHHHHHTS-HHHHHHHHIIIIIIHHHHHHHHHHHHHHHHHHHHHHHHHHHHHHHHHHHHHHTT---SB-HHHHHHHHHHHHHHHHHHHTHHHHHHHHHHHHHHHHHHHHGGGG--SHHHHHHHHHHHHHHHHHHHHHHHHHHH-

pLDDT: mean 90.32, std 7.68, range [38.16, 97.75]

Radius of gyration: 24.98 Å; chains: 1; bounding box: 62×36×71 Å

Sequence (287 aa):
MKEKDFPCYYVDSDNASKFAQKTYKVFIWVSIGFMFLATLVDSLDFFQEIKRYTGIAVFISGAMTLLLTLLKPEKSWYKGRAIAESMKTLSWRYMMHIDPFDANDDRQNLIRFTDRISAINAQANQDGFIPKPNKYHSDVITAEMDAIRNKNLLERKDYYKTHRIENQISWYRQKSINYKLAGNICSWAIFVCQLIAGFYLVKNNGQNTSVNLNGIMVFIATSLIAIVELYKFKDLHQAYALTHQELNIIKTRFGIIQDQRSFNQFVLEAEQAISREHTMWLARRIG